Protein AF-A0A7S1A8L3-F1 (afdb_monomer_lite)

Organism: Noctiluca scintillans (NCBI:txid2966)

Sequence (246 aa):
VSKLWDPQMVELLRFFSPDSLEALCTYSTVFSSFFRHVSIWVEMHMAVSFVLQCFRQAPIRKLQWALRLIWAPGLMLTLLSALKYPWSYDPVEGMCMPATWSNSADPLVLGDLALCLCVCVGSYVTILCRSWGQHSPGTVQRRASLRAGTYMVNAVLTYGPACACYVSRELFQIAGFLTFATTFEMLGGCFNSVTYATQSRYARVLSGESSIIRGNSGSTVVRPSFNVGFCPVAEMFEIDQPPDSS

Secondary structure (DSSP, 8-state):
-TTSS-HHHHHHHHTS-HHHHHHHHHHHHHHHHHHHHHHHHHHHHHHHHHHHHHTT---HHHHHHHHHHTHHHHHHHHHHHHHHS-EEEETTTTEEEES--SSSS-HHHHHHHHHHHHHHHHHHHHHHHHHHHS---HHHHHHHHHHHHHHHHHHHHHHHHHHHHHH-HHHHH-HHHHHHHHHHHHHHHHHHHHHHHHHSHHHHHHTT---GGGS-SSS-------------S-------PPP---

Structure (mmCIF, N/CA/C/O backbone):
data_AF-A0A7S1A8L3-F1
#
_entry.id   AF-A0A7S1A8L3-F1
#
loop_
_atom_site.group_PDB
_atom_site.id
_atom_site.type_symbol
_atom_site.label_atom_id
_atom_site.label_alt_id
_atom_site.label_comp_id
_atom_site.label_asym_id
_atom_site.label_entity_id
_atom_site.label_seq_id
_atom_site.pdbx_PDB_ins_code
_atom_site.Cartn_x
_atom_site.Cartn_y
_atom_site.Cartn_z
_atom_site.occupancy
_atom_site.B_iso_or_equiv
_atom_site.auth_seq_id
_atom_site.auth_comp_id
_atom_site.auth_asym_id
_atom_site.auth_atom_id
_atom_site.pdbx_PDB_model_num
ATOM 1 N N . VAL A 1 1 ? -1.866 9.639 -25.163 1.00 50.91 1 VAL A N 1
ATOM 2 C CA . VAL A 1 1 ? -1.056 10.020 -23.977 1.00 50.91 1 VAL A CA 1
ATOM 3 C C . VAL A 1 1 ? 0.076 10.998 -24.321 1.00 50.91 1 VAL A C 1
ATOM 5 O O . VAL A 1 1 ? 0.372 11.855 -23.502 1.00 50.91 1 VAL A O 1
ATOM 8 N N . SER A 1 2 ? 0.615 11.002 -25.549 1.00 49.88 2 SER A N 1
ATOM 9 C CA . SER A 1 2 ? 1.661 11.948 -26.002 1.00 49.88 2 SER A CA 1
ATOM 10 C C . SER A 1 2 ? 1.322 13.449 -25.936 1.00 49.88 2 SER A C 1
ATOM 12 O O . SER A 1 2 ? 2.225 14.267 -26.033 1.00 49.88 2 SER A O 1
ATOM 14 N N . LYS A 1 3 ? 0.049 13.834 -25.758 1.00 58.91 3 LYS A N 1
ATOM 15 C CA . LYS A 1 3 ? -0.369 15.243 -25.622 1.00 58.91 3 LYS A CA 1
ATOM 16 C C . LYS A 1 3 ? -0.376 15.777 -24.183 1.00 58.91 3 LYS A C 1
ATOM 18 O O . LYS A 1 3 ? -0.607 16.967 -24.013 1.00 58.91 3 LYS A O 1
ATOM 23 N N . LEU A 1 4 ? -0.204 14.924 -23.166 1.00 61.88 4 LEU A N 1
ATOM 24 C CA . LEU A 1 4 ? -0.331 15.342 -21.760 1.00 61.88 4 LEU A CA 1
ATOM 25 C C . LEU A 1 4 ? 1.006 15.705 -21.103 1.00 61.88 4 LEU A C 1
ATOM 27 O O . LEU A 1 4 ? 1.014 16.336 -20.052 1.00 61.88 4 LEU A O 1
ATOM 31 N N . TRP A 1 5 ? 2.122 15.297 -21.703 1.00 70.25 5 TRP A N 1
ATOM 32 C CA . TRP A 1 5 ? 3.446 15.623 -21.194 1.00 70.25 5 TRP A CA 1
ATOM 33 C C . TRP A 1 5 ? 3.905 16.942 -21.793 1.00 70.25 5 TRP A C 1
ATOM 35 O O . TRP A 1 5 ? 3.831 17.136 -23.008 1.00 70.25 5 TRP A O 1
ATOM 45 N N . ASP A 1 6 ? 4.367 17.839 -20.925 1.00 78.44 6 ASP A N 1
ATOM 46 C CA . ASP A 1 6 ? 5.032 19.066 -21.339 1.00 78.44 6 ASP A CA 1
ATOM 47 C C . ASP A 1 6 ? 6.193 18.690 -22.284 1.00 78.44 6 ASP A C 1
ATOM 49 O O . ASP A 1 6 ? 7.014 17.839 -21.911 1.00 78.44 6 ASP A O 1
ATOM 53 N N . PRO A 1 7 ? 6.271 19.253 -23.505 1.00 80.44 7 PRO A N 1
ATOM 54 C CA . PRO A 1 7 ? 7.349 18.960 -24.449 1.00 80.44 7 PRO A CA 1
ATOM 55 C C . PRO A 1 7 ? 8.750 19.109 -23.834 1.00 80.44 7 PRO A C 1
ATOM 57 O O . PRO A 1 7 ? 9.658 18.378 -24.230 1.00 80.44 7 PRO A O 1
ATOM 60 N N . GLN A 1 8 ? 8.921 19.961 -22.817 1.00 83.38 8 GLN A N 1
ATOM 61 C CA . GLN A 1 8 ? 10.192 20.094 -22.095 1.00 83.38 8 GLN A CA 1
ATOM 62 C C . GLN A 1 8 ? 10.614 18.816 -21.359 1.00 83.38 8 GLN A C 1
ATOM 64 O O . GLN A 1 8 ? 11.800 18.491 -21.298 1.00 83.38 8 GLN A O 1
ATOM 69 N N . MET A 1 9 ? 9.662 18.054 -20.814 1.00 79.44 9 MET A N 1
ATOM 70 C CA . MET A 1 9 ? 9.989 16.823 -20.094 1.00 79.44 9 MET A CA 1
ATOM 71 C C . MET A 1 9 ? 10.427 15.711 -21.056 1.00 79.44 9 MET A C 1
ATOM 73 O O . MET A 1 9 ? 11.306 14.914 -20.732 1.00 79.44 9 MET A O 1
ATOM 77 N N . VAL A 1 10 ? 9.869 15.700 -22.271 1.00 79.19 10 VAL A N 1
ATOM 78 C CA . VAL A 1 10 ? 10.285 14.779 -23.337 1.00 79.19 10 VAL A CA 1
ATOM 79 C C . VAL A 1 10 ? 11.714 15.082 -23.794 1.00 79.19 10 VAL A C 1
ATOM 81 O O . VAL A 1 10 ? 12.482 14.153 -24.034 1.00 79.19 10 VAL A O 1
ATOM 84 N N . GLU A 1 11 ? 12.104 16.357 -23.880 1.00 84.44 11 GLU A N 1
ATOM 85 C CA . GLU A 1 11 ? 13.493 16.722 -24.183 1.00 84.44 11 GLU A CA 1
ATOM 86 C C . GLU A 1 11 ? 14.458 16.319 -23.068 1.00 84.44 11 GLU A C 1
ATOM 88 O O . GLU A 1 11 ? 15.509 15.755 -23.363 1.00 84.44 11 GLU A O 1
ATOM 93 N N . LEU A 1 12 ? 14.085 16.513 -21.799 1.00 83.75 12 LEU A N 1
ATOM 94 C CA . LEU A 1 12 ? 14.881 16.052 -20.656 1.00 83.75 12 LEU A CA 1
ATOM 95 C C . LEU A 1 12 ? 15.133 14.541 -20.692 1.00 83.75 12 LEU A C 1
ATOM 97 O O . LEU A 1 12 ? 16.251 14.103 -20.434 1.00 83.75 12 LEU A O 1
ATOM 101 N N . LEU A 1 13 ? 14.130 13.741 -21.061 1.00 80.44 13 LEU A N 1
ATOM 102 C CA . LEU A 1 13 ? 14.289 12.289 -21.179 1.00 80.44 13 LEU A CA 1
ATOM 103 C C . LEU A 1 13 ? 15.255 11.884 -22.300 1.00 80.44 13 LEU A C 1
ATOM 105 O O . LEU A 1 13 ? 15.957 10.887 -22.154 1.00 80.44 13 LEU A O 1
ATOM 109 N N . ARG A 1 14 ? 15.363 12.671 -23.381 1.00 83.12 14 ARG A N 1
ATOM 110 C CA . ARG A 1 14 ? 16.329 12.414 -24.468 1.00 83.12 14 ARG A CA 1
ATOM 111 C C . ARG A 1 14 ? 17.785 12.638 -24.062 1.00 83.12 14 ARG A C 1
ATOM 113 O O . ARG A 1 14 ? 18.670 12.141 -24.752 1.00 83.12 14 ARG A O 1
ATOM 120 N N . PHE A 1 15 ? 18.047 13.370 -22.978 1.00 91.25 15 PHE A N 1
ATOM 121 C CA . PHE A 1 15 ? 19.410 13.554 -22.471 1.00 91.25 15 PHE A CA 1
ATOM 122 C C . PHE A 1 15 ? 19.965 12.311 -21.771 1.00 91.25 15 PHE A C 1
ATOM 124 O O . PHE A 1 15 ? 21.182 12.184 -21.642 1.00 91.25 15 PHE A O 1
ATOM 131 N N . PHE A 1 16 ? 19.108 11.394 -21.321 1.00 91.81 16 PHE A N 1
ATOM 132 C CA . PHE A 1 16 ? 19.552 10.175 -20.657 1.00 91.81 16 PHE A CA 1
ATOM 133 C C . PHE A 1 16 ? 19.875 9.087 -21.680 1.00 91.81 16 PHE A C 1
ATOM 135 O O . PHE A 1 16 ? 19.109 8.843 -22.612 1.00 91.81 16 PHE A O 1
ATOM 142 N N . SER A 1 17 ? 21.010 8.404 -21.497 1.00 94.62 17 SER A N 1
ATOM 143 C CA . SER A 1 17 ? 21.302 7.207 -22.286 1.00 94.62 17 SER A CA 1
ATOM 144 C C . SER A 1 17 ? 20.282 6.103 -21.963 1.00 94.62 17 SER A C 1
ATOM 146 O O . SER A 1 17 ? 19.814 6.036 -20.821 1.00 94.62 17 SER A O 1
ATOM 148 N N . PRO A 1 18 ? 19.954 5.214 -22.919 1.00 93.31 18 PRO A N 1
ATOM 149 C CA . PRO A 1 18 ? 19.064 4.077 -22.672 1.00 93.31 18 PRO A CA 1
ATOM 150 C C . PRO A 1 18 ? 19.477 3.255 -21.441 1.00 93.31 18 PRO A C 1
ATOM 152 O O . PRO A 1 18 ? 18.642 2.977 -20.585 1.00 93.31 18 PRO A O 1
ATOM 155 N N . ASP A 1 19 ? 20.780 3.000 -21.286 1.00 96.06 19 ASP A N 1
ATOM 156 C CA . ASP A 1 19 ? 21.348 2.285 -20.135 1.00 96.06 19 ASP A CA 1
ATOM 157 C C . ASP A 1 19 ? 21.070 3.003 -18.801 1.00 96.06 19 ASP A C 1
ATOM 159 O O . ASP A 1 19 ? 20.825 2.371 -17.772 1.00 96.06 19 ASP A O 1
ATOM 163 N N . SER A 1 20 ? 21.074 4.342 -18.804 1.00 95.88 20 SER A N 1
ATOM 164 C CA . SER A 1 20 ? 20.770 5.138 -17.608 1.00 95.88 20 SER A CA 1
ATOM 165 C C . SER A 1 20 ? 19.293 5.046 -17.234 1.00 95.88 20 SER A C 1
ATOM 167 O O . SER A 1 20 ? 18.971 4.967 -16.049 1.00 95.88 20 SER A O 1
ATOM 169 N N . LEU A 1 21 ? 18.394 5.048 -18.225 1.00 95.25 21 LEU A N 1
ATOM 170 C CA . LEU A 1 21 ? 16.954 4.896 -18.001 1.00 95.25 21 LEU A CA 1
ATOM 171 C C . LEU A 1 21 ? 16.619 3.497 -17.478 1.00 95.25 21 LEU A C 1
ATOM 173 O O . LEU A 1 21 ? 15.820 3.370 -16.552 1.00 95.25 21 LEU A O 1
ATOM 177 N N . GLU A 1 22 ? 17.267 2.460 -18.007 1.00 96.25 22 GLU A N 1
ATOM 178 C CA . GLU A 1 22 ? 17.113 1.085 -17.530 1.00 96.25 22 GLU A CA 1
ATOM 179 C C . GLU A 1 22 ? 17.600 0.923 -16.083 1.00 96.25 22 GLU A C 1
ATOM 181 O O . GLU A 1 22 ? 16.881 0.375 -15.238 1.00 96.25 22 GLU A O 1
ATOM 186 N N . ALA A 1 23 ? 18.775 1.471 -15.757 1.00 97.00 23 ALA A N 1
ATOM 187 C CA . ALA A 1 23 ? 19.292 1.470 -14.392 1.00 97.00 23 ALA A CA 1
ATOM 188 C C . ALA A 1 23 ? 18.363 2.238 -13.438 1.00 97.00 23 ALA A C 1
ATOM 190 O O . ALA A 1 23 ? 18.001 1.727 -12.374 1.00 97.00 23 ALA A O 1
ATOM 191 N N . LEU A 1 24 ? 17.925 3.442 -13.825 1.00 96.75 24 LEU A N 1
ATOM 192 C CA . LEU A 1 24 ? 16.997 4.250 -13.035 1.00 96.75 24 LEU A CA 1
ATOM 193 C C . LEU A 1 24 ? 15.689 3.494 -12.788 1.00 96.75 24 LEU A C 1
ATOM 195 O O . LEU A 1 24 ? 15.212 3.452 -11.655 1.00 96.75 24 LEU A O 1
ATOM 199 N N . CYS A 1 25 ? 15.138 2.864 -13.823 1.00 97.00 25 CYS A N 1
ATOM 200 C CA . CYS A 1 25 ? 13.925 2.064 -13.746 1.00 97.00 25 CYS A CA 1
ATOM 201 C C . CYS A 1 25 ? 14.070 0.901 -12.758 1.00 97.00 25 CYS A C 1
ATOM 203 O O . CYS A 1 25 ? 13.245 0.732 -11.857 1.00 97.00 25 CYS A O 1
ATOM 205 N N . THR A 1 26 ? 15.165 0.152 -12.874 1.00 96.62 26 THR A N 1
ATOM 206 C CA . THR A 1 26 ? 15.458 -1.003 -12.024 1.00 96.62 26 THR A CA 1
ATOM 207 C C . THR A 1 26 ? 15.593 -0.585 -10.560 1.00 96.62 26 THR A C 1
ATOM 209 O O . THR A 1 26 ? 14.871 -1.083 -9.694 1.00 96.62 26 THR A O 1
ATOM 212 N N . TYR A 1 27 ? 16.474 0.373 -10.258 1.00 97.50 27 TYR A N 1
ATOM 213 C CA . TYR A 1 27 ? 16.751 0.762 -8.874 1.00 97.50 27 TYR A CA 1
ATOM 214 C C . TYR A 1 27 ? 15.585 1.498 -8.215 1.00 97.50 27 TYR A C 1
ATOM 216 O O . TYR A 1 27 ? 15.290 1.238 -7.046 1.00 97.50 27 TYR A O 1
ATOM 224 N N . SER A 1 28 ? 14.897 2.383 -8.946 1.00 96.62 28 SER A N 1
ATOM 225 C CA . SER A 1 28 ? 13.717 3.073 -8.412 1.00 96.62 28 SER A CA 1
ATOM 226 C C . SER A 1 28 ? 12.592 2.089 -8.105 1.00 96.62 28 SER A C 1
ATOM 228 O O . SER A 1 28 ? 12.003 2.168 -7.030 1.00 96.62 28 SER A O 1
ATOM 230 N N . THR A 1 29 ? 12.355 1.099 -8.971 1.00 96.31 29 THR A N 1
ATOM 231 C CA . THR A 1 29 ? 11.314 0.091 -8.743 1.00 96.31 29 THR A CA 1
ATOM 232 C C . THR A 1 29 ? 11.630 -0.798 -7.544 1.00 96.31 29 THR A C 1
ATOM 234 O O . THR A 1 29 ? 10.741 -1.065 -6.734 1.00 96.31 29 THR A O 1
ATOM 237 N N . VAL A 1 30 ? 12.889 -1.215 -7.372 1.00 97.50 30 VAL A N 1
ATOM 238 C CA . VAL A 1 30 ? 13.326 -1.983 -6.192 1.00 97.50 30 VAL A CA 1
ATOM 239 C C . VAL A 1 30 ? 13.143 -1.165 -4.914 1.00 97.50 30 VAL A C 1
ATOM 241 O O . VAL A 1 30 ? 12.569 -1.653 -3.940 1.00 97.50 30 VAL A O 1
ATOM 244 N N . PHE A 1 31 ? 13.574 0.098 -4.923 1.00 97.69 31 PHE A N 1
ATOM 245 C CA . PHE A 1 31 ? 13.415 1.002 -3.787 1.00 97.69 31 PHE A CA 1
ATOM 246 C C . PHE A 1 31 ? 11.936 1.208 -3.437 1.00 97.69 31 PHE A C 1
ATOM 248 O O . PHE A 1 31 ? 11.535 0.994 -2.294 1.00 97.69 31 PHE A O 1
ATOM 255 N N . SER A 1 32 ? 11.097 1.551 -4.417 1.00 95.94 32 SER A N 1
ATOM 256 C CA . SER A 1 32 ? 9.656 1.720 -4.218 1.00 95.94 32 SER A CA 1
ATOM 257 C C . SER A 1 32 ? 8.982 0.438 -3.729 1.00 95.94 32 SER A C 1
ATOM 259 O O . SER A 1 32 ? 8.136 0.506 -2.839 1.00 95.94 32 SER A O 1
ATOM 261 N N . SER A 1 33 ? 9.381 -0.729 -4.241 1.00 96.62 33 SER A N 1
ATOM 262 C CA . SER A 1 33 ? 8.841 -2.025 -3.808 1.00 96.62 33 SER A CA 1
ATOM 263 C C . SER A 1 33 ? 9.180 -2.330 -2.349 1.00 96.62 33 SER A C 1
ATOM 265 O O . SER A 1 33 ? 8.321 -2.813 -1.613 1.00 96.62 33 SER A O 1
ATOM 267 N N . PHE A 1 34 ? 10.374 -1.957 -1.882 1.00 98.00 34 PHE A N 1
ATOM 268 C CA . PHE A 1 34 ? 10.733 -2.072 -0.469 1.00 98.00 34 PHE A CA 1
ATOM 269 C C . PHE A 1 34 ? 9.819 -1.259 0.441 1.00 98.00 34 PHE A C 1
ATOM 271 O O . PHE A 1 34 ? 9.248 -1.805 1.387 1.00 98.00 34 PHE A O 1
ATOM 278 N N . PHE A 1 35 ? 9.629 0.029 0.148 1.00 96.44 35 PHE A N 1
ATOM 279 C CA . PHE A 1 35 ? 8.740 0.868 0.955 1.00 96.44 35 PHE A CA 1
ATOM 280 C C . PHE A 1 35 ? 7.281 0.431 0.858 1.00 96.44 35 PHE A C 1
ATOM 282 O O . PHE A 1 35 ? 6.576 0.484 1.865 1.00 96.44 35 PHE A O 1
ATOM 289 N N . ARG A 1 36 ? 6.844 -0.060 -0.307 1.00 96.19 36 ARG A N 1
ATOM 290 C CA . ARG A 1 36 ? 5.521 -0.665 -0.495 1.00 96.19 36 ARG A CA 1
ATOM 291 C C . ARG A 1 36 ? 5.319 -1.845 0.449 1.00 96.19 36 ARG A C 1
ATOM 293 O O . ARG A 1 36 ? 4.382 -1.814 1.242 1.00 96.19 36 ARG A O 1
ATOM 300 N N . HIS A 1 37 ? 6.213 -2.836 0.422 1.00 97.44 37 HIS A N 1
ATOM 301 C CA . HIS A 1 37 ? 6.136 -3.985 1.323 1.00 97.44 37 HIS A CA 1
ATOM 302 C C . HIS A 1 37 ? 6.157 -3.537 2.787 1.00 97.44 37 HIS A C 1
ATOM 304 O O . HIS A 1 37 ? 5.273 -3.893 3.558 1.00 97.44 37 HIS A O 1
ATOM 310 N N . VAL A 1 38 ? 7.096 -2.677 3.189 1.00 96.88 38 VAL A N 1
ATOM 311 C CA . VAL A 1 38 ? 7.138 -2.182 4.576 1.00 96.88 38 VAL A CA 1
ATOM 312 C C . VAL A 1 38 ? 5.823 -1.495 4.969 1.00 96.88 38 VAL A C 1
ATOM 314 O O . VAL A 1 38 ? 5.299 -1.773 6.046 1.00 96.88 38 VAL A O 1
ATOM 317 N N . SER A 1 39 ? 5.250 -0.655 4.101 1.00 95.50 39 SER A N 1
ATOM 318 C CA . SER A 1 39 ? 3.962 0.008 4.343 1.00 95.50 39 SER A CA 1
ATOM 319 C C . SER A 1 39 ? 2.823 -0.997 4.529 1.00 95.50 39 SER A C 1
ATOM 321 O O . SER A 1 39 ? 2.066 -0.888 5.493 1.00 95.50 39 SER A O 1
ATOM 323 N N . ILE A 1 40 ? 2.736 -2.002 3.654 1.00 95.88 40 ILE A N 1
ATOM 324 C CA . ILE A 1 40 ? 1.737 -3.076 3.724 1.00 95.88 40 ILE A CA 1
ATOM 325 C C . ILE A 1 40 ? 1.837 -3.825 5.063 1.00 95.88 40 ILE A C 1
ATOM 327 O O . ILE A 1 40 ? 0.841 -4.031 5.762 1.00 95.88 40 ILE A O 1
ATOM 331 N N . TRP A 1 41 ? 3.053 -4.179 5.479 1.00 96.88 41 TRP A N 1
ATOM 332 C CA . TRP A 1 41 ? 3.298 -4.870 6.745 1.00 96.88 41 TRP A CA 1
ATOM 333 C C . TRP A 1 41 ? 2.973 -4.010 7.971 1.00 96.88 41 TRP A C 1
ATOM 335 O O . TRP A 1 41 ? 2.460 -4.529 8.968 1.00 96.88 41 TRP A O 1
ATOM 345 N N . VAL A 1 42 ? 3.217 -2.698 7.908 1.00 94.69 42 VAL A N 1
ATOM 346 C CA . VAL A 1 42 ? 2.772 -1.750 8.940 1.00 94.69 42 VAL A CA 1
ATOM 347 C C . VAL A 1 42 ? 1.244 -1.723 9.021 1.00 94.69 42 VAL A C 1
ATOM 349 O O . VAL A 1 42 ? 0.697 -1.741 10.123 1.00 94.69 42 VAL A O 1
ATOM 352 N N . GLU A 1 43 ? 0.537 -1.742 7.892 1.00 93.94 43 GLU A N 1
ATOM 353 C CA . GLU A 1 43 ? -0.930 -1.745 7.860 1.00 93.94 43 GLU A CA 1
ATOM 354 C C . GLU A 1 43 ? -1.540 -3.027 8.433 1.00 93.94 43 GLU A C 1
ATOM 356 O O . GLU A 1 43 ? -2.422 -2.964 9.297 1.00 93.94 43 GLU A O 1
ATOM 361 N N . MET A 1 44 ? -0.988 -4.187 8.073 1.00 95.00 44 MET A N 1
ATOM 362 C CA . MET A 1 44 ? -1.348 -5.463 8.696 1.00 95.00 44 MET A CA 1
ATOM 363 C C . MET A 1 44 ? -1.096 -5.457 10.208 1.00 95.00 44 MET A C 1
ATOM 365 O O . MET A 1 44 ? -1.953 -5.879 10.990 1.00 95.00 44 MET A O 1
ATOM 369 N N . HIS A 1 45 ? 0.065 -4.953 10.643 1.00 94.75 45 HIS A N 1
ATOM 370 C CA . HIS A 1 45 ? 0.405 -4.842 12.062 1.00 94.75 45 HIS A CA 1
ATOM 371 C C . HIS A 1 45 ? -0.593 -3.957 12.811 1.00 94.75 45 HIS A C 1
ATOM 373 O O . HIS A 1 45 ? -1.069 -4.346 13.883 1.00 94.75 45 HIS A O 1
ATOM 379 N N . MET A 1 46 ? -0.978 -2.813 12.238 1.00 91.62 46 MET A N 1
ATOM 380 C CA . MET A 1 46 ? -2.012 -1.945 12.799 1.00 91.62 46 MET A CA 1
ATOM 381 C C . MET A 1 46 ? -3.342 -2.689 12.937 1.00 91.62 46 MET A C 1
ATOM 383 O O . MET A 1 46 ? -3.898 -2.721 14.035 1.00 91.62 46 MET A O 1
ATOM 387 N N . ALA A 1 47 ? -3.825 -3.344 11.877 1.00 93.06 47 ALA A N 1
ATOM 388 C CA . ALA A 1 47 ? -5.085 -4.088 11.897 1.00 93.06 47 ALA A CA 1
ATOM 389 C C . ALA A 1 47 ? -5.107 -5.162 13.003 1.00 93.06 47 ALA A C 1
ATOM 391 O O . ALA A 1 47 ? -6.017 -5.183 13.837 1.00 93.06 47 ALA A O 1
ATOM 392 N N . VAL A 1 48 ? -4.051 -5.978 13.096 1.00 93.12 48 VAL A N 1
ATOM 393 C CA . VAL A 1 48 ? -3.900 -7.001 14.146 1.00 93.12 48 VAL A CA 1
ATOM 394 C C . VAL A 1 48 ? -3.842 -6.369 15.539 1.00 93.12 48 VAL A C 1
ATOM 396 O O . VAL A 1 48 ? -4.460 -6.873 16.479 1.00 93.12 48 VAL A O 1
ATOM 399 N N . SER A 1 49 ? -3.155 -5.234 15.688 1.00 91.94 49 SER A N 1
ATOM 400 C CA . SER A 1 49 ? -3.100 -4.490 16.951 1.00 91.94 49 SER A CA 1
ATOM 401 C C . SER A 1 49 ? -4.490 -4.099 17.442 1.00 91.94 49 SER A C 1
ATOM 403 O O . SER A 1 49 ? -4.779 -4.240 18.633 1.00 91.94 49 SER A O 1
ATOM 405 N N . PHE A 1 50 ? -5.365 -3.634 16.545 1.00 89.31 50 PHE A N 1
ATOM 406 C CA . PHE A 1 50 ? -6.743 -3.288 16.895 1.00 89.31 50 PHE A CA 1
ATOM 407 C C . PHE A 1 50 ? -7.543 -4.501 17.342 1.00 89.31 50 PHE A C 1
ATOM 409 O O . PHE A 1 50 ? -8.237 -4.427 18.357 1.00 89.31 50 PHE A O 1
ATOM 416 N N . VAL A 1 51 ? -7.403 -5.629 16.645 1.00 92.00 51 VAL A N 1
ATOM 417 C CA . VAL A 1 51 ? -8.055 -6.882 17.040 1.00 92.00 51 VAL A CA 1
ATOM 418 C C . VAL A 1 51 ? -7.616 -7.289 18.448 1.00 92.00 51 VAL A C 1
ATOM 420 O O . VAL A 1 51 ? -8.462 -7.502 19.317 1.00 92.00 51 VAL A O 1
ATOM 423 N N . LEU A 1 52 ? -6.308 -7.312 18.724 1.00 92.44 52 LEU A N 1
ATOM 424 C CA . LEU A 1 52 ? -5.774 -7.661 20.047 1.00 92.44 52 LEU A CA 1
ATOM 425 C C . LEU A 1 52 ? -6.284 -6.722 21.152 1.00 92.44 52 LEU A C 1
ATOM 427 O O . LEU A 1 52 ? -6.672 -7.184 22.231 1.00 92.44 52 LEU A O 1
ATOM 431 N N . GLN A 1 53 ? -6.355 -5.416 20.873 1.00 89.88 53 GLN A N 1
ATOM 432 C CA . GLN A 1 53 ? -6.933 -4.435 21.795 1.00 89.88 53 GLN A CA 1
ATOM 433 C C . GLN A 1 53 ? -8.419 -4.708 22.069 1.00 89.88 53 GLN A C 1
ATOM 435 O O . GLN A 1 53 ? -8.856 -4.607 23.218 1.00 89.88 53 GLN A O 1
ATOM 440 N N . CYS A 1 54 ? -9.198 -5.111 21.060 1.00 88.81 54 CYS A N 1
ATOM 441 C CA . CYS A 1 54 ? -10.600 -5.495 21.241 1.00 88.81 54 CYS A CA 1
ATOM 442 C C . CYS A 1 54 ? -10.757 -6.698 22.186 1.00 88.81 54 CYS A C 1
ATOM 444 O O . CYS A 1 54 ? -11.703 -6.731 22.981 1.00 88.81 54 CYS A O 1
ATOM 446 N N . PHE A 1 55 ? -9.811 -7.642 22.173 1.00 89.50 55 PHE A N 1
ATOM 447 C CA . PHE A 1 55 ? -9.768 -8.781 23.097 1.00 89.50 55 PHE A CA 1
ATOM 448 C C . PHE A 1 55 ? -9.195 -8.453 24.483 1.00 89.50 55 PHE A C 1
ATOM 450 O O . PHE A 1 55 ? -9.099 -9.348 25.319 1.00 89.50 55 PHE A O 1
ATOM 457 N N . ARG A 1 56 ? -8.857 -7.184 24.763 1.00 87.94 56 ARG A N 1
ATOM 458 C CA . ARG A 1 56 ? -8.210 -6.741 26.014 1.00 87.94 56 ARG A CA 1
ATOM 459 C C . ARG A 1 56 ? -6.900 -7.475 26.311 1.00 87.94 56 ARG A C 1
ATOM 461 O O . ARG A 1 56 ? -6.457 -7.517 27.456 1.00 87.94 56 ARG A O 1
ATOM 468 N N . GLN A 1 57 ? -6.261 -8.036 25.290 1.00 85.25 57 GLN A N 1
ATOM 469 C CA . GLN A 1 57 ? -4.928 -8.585 25.447 1.00 85.25 57 GLN A CA 1
ATOM 470 C C . GLN A 1 57 ? -3.954 -7.409 25.421 1.00 85.25 57 GLN A C 1
ATOM 472 O O . GLN A 1 57 ? -3.952 -6.615 24.482 1.00 85.25 57 GLN A O 1
ATOM 477 N N . ALA A 1 58 ? -3.131 -7.278 26.463 1.00 66.88 58 ALA A N 1
ATOM 478 C CA . ALA A 1 58 ? -2.197 -6.166 26.623 1.00 66.88 58 ALA A CA 1
ATOM 479 C C . ALA A 1 58 ? -0.726 -6.523 26.305 1.00 66.88 58 ALA A C 1
ATOM 481 O O . ALA A 1 58 ? 0.156 -6.184 27.096 1.00 66.88 58 ALA A O 1
ATOM 482 N N . PRO A 1 59 ? -0.369 -7.170 25.174 1.00 71.31 59 PRO A N 1
ATOM 483 C CA . PRO A 1 59 ? 1.028 -7.442 24.872 1.00 71.31 59 PRO A CA 1
ATOM 484 C C . PRO A 1 59 ? 1.698 -6.230 24.197 1.00 71.31 59 PRO A C 1
ATOM 486 O O . PRO A 1 59 ? 2.356 -6.386 23.170 1.00 71.31 59 PRO A O 1
ATOM 489 N N . ILE A 1 60 ? 1.567 -5.024 24.771 1.00 81.38 60 ILE A N 1
ATOM 490 C CA . ILE A 1 60 ? 2.126 -3.771 24.215 1.00 81.38 60 ILE A CA 1
ATOM 491 C C . ILE A 1 60 ? 3.620 -3.940 23.889 1.00 81.38 60 ILE A C 1
ATOM 493 O O . ILE A 1 60 ? 4.082 -3.526 22.828 1.00 81.38 60 ILE A O 1
ATOM 497 N N . ARG A 1 61 ? 4.366 -4.640 24.756 1.00 88.75 61 ARG A N 1
ATOM 498 C CA . ARG A 1 61 ? 5.801 -4.897 24.565 1.00 88.75 61 ARG A CA 1
ATOM 499 C C . ARG A 1 61 ? 6.102 -5.809 23.371 1.00 88.75 61 ARG A C 1
ATOM 501 O O . ARG A 1 61 ? 7.029 -5.528 22.618 1.00 88.75 61 ARG A O 1
ATOM 508 N N . LYS A 1 62 ? 5.330 -6.887 23.176 1.00 91.44 62 LYS A N 1
ATOM 509 C CA . LYS A 1 62 ? 5.528 -7.796 22.028 1.00 91.44 62 LYS A CA 1
ATOM 510 C C . LYS A 1 62 ? 5.188 -7.089 20.720 1.00 91.44 62 LYS A C 1
ATOM 512 O O . LYS A 1 62 ? 5.886 -7.257 19.726 1.00 91.44 62 LYS A O 1
ATOM 517 N N . LEU A 1 63 ? 4.156 -6.250 20.749 1.00 90.25 63 LEU A N 1
ATOM 518 C CA . LEU A 1 63 ? 3.698 -5.514 19.583 1.00 90.25 63 LEU A CA 1
ATOM 519 C C . LEU A 1 63 ? 4.723 -4.476 19.101 1.00 90.25 63 LEU A C 1
ATOM 521 O O . LEU A 1 63 ? 4.963 -4.360 17.902 1.00 90.25 63 LEU A O 1
ATOM 525 N N . GLN A 1 64 ? 5.382 -3.778 20.030 1.00 92.81 64 GLN A N 1
ATOM 526 C CA . GLN A 1 64 ? 6.489 -2.870 19.708 1.00 92.81 64 GLN A CA 1
ATOM 527 C C . GLN A 1 64 ? 7.679 -3.601 19.080 1.00 92.81 64 GLN A C 1
ATOM 529 O O . GLN A 1 64 ? 8.331 -3.065 18.187 1.00 92.81 64 GLN A O 1
ATOM 534 N N . TRP A 1 65 ? 7.967 -4.821 19.537 1.00 95.88 65 TRP A N 1
ATOM 535 C CA . TRP A 1 65 ? 9.049 -5.618 18.969 1.00 95.88 65 TRP A CA 1
ATOM 536 C C . TRP A 1 65 ? 8.723 -6.095 17.548 1.00 95.88 65 TRP A C 1
ATOM 538 O O . TRP A 1 65 ? 9.573 -5.991 16.668 1.00 95.88 65 TRP A O 1
ATOM 548 N N . ALA A 1 66 ? 7.475 -6.498 17.288 1.00 95.00 66 ALA A N 1
ATOM 549 C CA . ALA A 1 66 ? 7.017 -6.864 15.946 1.00 95.00 66 ALA A CA 1
ATOM 550 C C . ALA A 1 66 ? 7.198 -5.723 14.923 1.00 95.00 66 ALA A C 1
ATOM 552 O O . ALA A 1 66 ? 7.592 -5.979 13.789 1.00 95.00 66 ALA A O 1
ATOM 553 N N . LEU A 1 67 ? 7.021 -4.461 15.336 1.00 94.25 67 LEU A N 1
ATOM 554 C CA . LEU A 1 67 ? 7.245 -3.294 14.470 1.00 94.25 67 LEU A CA 1
ATOM 555 C C . LEU A 1 67 ? 8.727 -3.092 14.088 1.00 94.25 67 LEU A C 1
ATOM 557 O O . LEU A 1 67 ? 9.041 -2.445 13.098 1.00 94.25 67 LEU A O 1
ATOM 561 N N . ARG A 1 68 ? 9.672 -3.643 14.853 1.00 96.19 68 ARG A N 1
ATOM 562 C CA . ARG A 1 68 ? 11.089 -3.647 14.451 1.00 96.19 68 ARG A CA 1
ATOM 563 C C . ARG A 1 68 ? 11.403 -4.789 13.495 1.00 96.19 68 ARG A C 1
ATOM 565 O O . ARG A 1 68 ? 12.341 -4.683 12.716 1.00 96.19 68 ARG A O 1
ATOM 572 N N . LEU A 1 69 ? 10.628 -5.869 13.551 1.00 96.94 69 LEU A N 1
ATOM 573 C CA . LEU A 1 69 ? 10.852 -7.035 12.710 1.00 96.94 69 LEU A CA 1
ATOM 574 C C . LEU A 1 69 ? 10.325 -6.884 11.287 1.00 96.94 69 LEU A C 1
ATOM 576 O O . LEU A 1 69 ? 10.884 -7.524 10.411 1.00 96.94 69 LEU A O 1
ATOM 580 N N . ILE A 1 70 ? 9.312 -6.048 11.041 1.00 97.25 70 ILE A N 1
ATOM 581 C CA . ILE A 1 70 ? 8.689 -5.851 9.711 1.00 97.25 70 ILE A CA 1
ATOM 582 C C . ILE A 1 70 ? 9.659 -5.420 8.599 1.00 97.25 70 ILE A C 1
ATOM 584 O O . ILE A 1 70 ? 9.392 -5.673 7.427 1.00 97.25 70 ILE A O 1
ATOM 588 N N . TRP A 1 71 ? 10.815 -4.851 8.941 1.00 97.38 71 TRP A N 1
ATOM 589 C CA . TRP A 1 71 ? 11.857 -4.518 7.967 1.00 97.38 71 TRP A CA 1
ATOM 590 C C . TRP A 1 71 ? 12.463 -5.757 7.294 1.00 97.38 71 TRP A C 1
ATOM 592 O O . TRP A 1 71 ? 12.761 -5.726 6.103 1.00 97.38 71 TRP A O 1
ATOM 602 N N . ALA A 1 72 ? 12.621 -6.857 8.038 1.00 97.56 72 ALA A N 1
ATOM 603 C CA . ALA A 1 72 ? 13.216 -8.089 7.529 1.00 97.56 72 ALA A CA 1
ATOM 604 C C . ALA A 1 72 ? 12.363 -8.781 6.443 1.00 97.56 72 ALA A C 1
ATOM 606 O O . ALA A 1 72 ? 12.906 -9.029 5.365 1.00 97.56 72 ALA A O 1
ATOM 607 N N . PRO A 1 73 ? 11.057 -9.070 6.645 1.00 97.38 73 PRO A N 1
ATOM 608 C CA . PRO A 1 73 ? 10.228 -9.639 5.590 1.00 97.38 73 PRO A CA 1
ATOM 609 C C . PRO A 1 73 ? 10.052 -8.666 4.420 1.00 97.38 73 PRO A C 1
ATOM 611 O O . PRO A 1 73 ? 10.082 -9.119 3.281 1.00 97.38 73 PRO A O 1
ATOM 614 N N . GLY A 1 74 ? 9.962 -7.351 4.663 1.00 97.62 74 GLY A N 1
ATOM 615 C CA . GLY A 1 74 ? 9.893 -6.358 3.586 1.00 97.62 74 GLY A CA 1
ATOM 616 C C . GLY A 1 74 ? 11.128 -6.381 2.679 1.00 97.62 74 GLY A C 1
ATOM 617 O O . GLY A 1 74 ? 11.003 -6.447 1.456 1.00 97.62 74 GLY A O 1
ATOM 618 N N . LEU A 1 75 ? 12.330 -6.418 3.267 1.00 98.19 75 LEU A N 1
ATOM 619 C CA . LEU A 1 75 ? 13.579 -6.552 2.512 1.00 98.19 75 LEU A CA 1
ATOM 620 C C . LEU A 1 75 ? 13.644 -7.890 1.767 1.00 98.19 75 LEU A C 1
ATOM 622 O O . LEU A 1 75 ? 13.988 -7.922 0.588 1.00 98.19 75 LEU A O 1
ATOM 626 N N . MET A 1 76 ? 13.289 -8.988 2.439 1.00 98.44 76 MET A N 1
ATOM 627 C CA . MET A 1 76 ? 13.312 -10.327 1.851 1.00 98.44 76 MET A CA 1
ATOM 628 C C . MET A 1 76 ? 12.379 -10.433 0.638 1.00 98.44 76 MET A C 1
ATOM 630 O O . MET A 1 76 ? 12.808 -10.907 -0.411 1.00 98.44 76 MET A O 1
ATOM 634 N N . LEU A 1 77 ? 11.132 -9.965 0.756 1.00 98.25 77 LEU A N 1
ATOM 635 C CA . LEU A 1 77 ? 10.163 -9.959 -0.345 1.00 98.25 77 LEU A CA 1
ATOM 636 C C . LEU A 1 77 ? 10.646 -9.100 -1.513 1.00 98.25 77 LEU A C 1
ATOM 638 O O . LEU A 1 77 ? 10.566 -9.544 -2.654 1.00 98.25 77 LEU A O 1
ATOM 642 N N . THR A 1 78 ? 11.232 -7.935 -1.229 1.00 98.31 78 THR A N 1
ATOM 643 C CA . THR A 1 78 ? 11.786 -7.050 -2.265 1.00 98.31 78 THR A CA 1
ATOM 644 C C . THR A 1 78 ? 12.918 -7.718 -3.034 1.00 98.31 78 THR A C 1
ATOM 646 O O . THR A 1 78 ? 12.937 -7.673 -4.258 1.00 98.31 78 THR A O 1
ATOM 649 N N . LEU A 1 79 ? 13.864 -8.355 -2.337 1.00 98.44 79 LEU A N 1
ATOM 650 C CA . LEU A 1 79 ? 14.981 -9.041 -2.988 1.00 98.44 79 LEU A CA 1
ATOM 651 C C . LEU A 1 79 ? 14.489 -10.229 -3.820 1.00 98.44 79 LEU A C 1
ATOM 653 O O . LEU A 1 79 ? 14.950 -10.426 -4.941 1.00 98.44 79 LEU A O 1
ATOM 657 N N . LEU A 1 80 ? 13.529 -11.000 -3.304 1.00 98.44 80 LEU A N 1
ATOM 658 C CA . LEU A 1 80 ? 12.920 -12.102 -4.050 1.00 98.44 80 LEU A CA 1
ATOM 659 C C . LEU A 1 80 ? 12.165 -11.608 -5.290 1.00 98.44 80 LEU A C 1
ATOM 661 O O . LEU A 1 80 ? 12.311 -12.210 -6.352 1.00 98.44 80 LEU A O 1
ATOM 665 N N . SER A 1 81 ? 11.410 -10.514 -5.169 1.00 97.75 81 SER A N 1
ATOM 666 C CA . SER A 1 81 ? 10.729 -9.846 -6.284 1.00 97.75 81 SER A CA 1
ATOM 667 C C . SER A 1 81 ? 11.739 -9.375 -7.332 1.00 97.75 81 S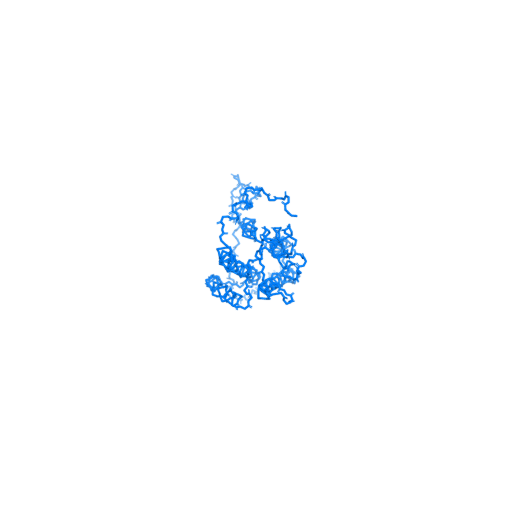ER A C 1
ATOM 669 O O . SER A 1 81 ? 11.659 -9.806 -8.478 1.00 97.75 81 SER A O 1
ATOM 671 N N . ALA A 1 82 ? 12.770 -8.627 -6.932 1.00 97.69 82 ALA A N 1
ATOM 672 C CA . ALA A 1 82 ? 13.792 -8.106 -7.839 1.00 97.69 82 ALA A CA 1
ATOM 673 C C . ALA A 1 82 ? 14.539 -9.209 -8.612 1.00 97.69 82 ALA A C 1
ATOM 675 O O . ALA A 1 82 ? 14.858 -9.037 -9.786 1.00 97.69 82 ALA A O 1
ATOM 676 N N . LEU A 1 83 ? 14.811 -10.349 -7.966 1.00 98.00 83 LEU A N 1
ATOM 677 C CA . LEU A 1 83 ? 15.519 -11.476 -8.581 1.00 98.00 83 LEU A CA 1
ATOM 678 C C . LEU A 1 83 ? 14.629 -12.339 -9.488 1.00 98.00 83 LEU A C 1
ATOM 680 O O . LEU A 1 83 ? 15.143 -12.979 -10.405 1.00 98.00 83 LEU A O 1
ATOM 684 N N . LYS A 1 84 ? 13.324 -12.437 -9.206 1.00 97.88 84 LYS A N 1
ATOM 685 C CA . LYS A 1 84 ? 12.398 -13.331 -9.930 1.00 97.88 84 LYS A CA 1
ATOM 686 C C . LYS A 1 84 ? 11.545 -12.621 -10.972 1.00 97.88 84 LYS A C 1
ATOM 688 O O . LYS A 1 84 ? 11.216 -13.237 -11.981 1.00 97.88 84 LYS A O 1
ATOM 693 N N . TYR A 1 85 ? 11.207 -11.362 -10.731 1.00 97.44 85 TYR A N 1
ATOM 694 C CA . TYR A 1 85 ? 10.321 -10.543 -11.552 1.00 97.44 85 TYR A CA 1
ATOM 695 C C . TYR A 1 85 ? 11.007 -9.204 -11.849 1.00 97.44 85 TYR A C 1
ATOM 697 O O . TYR A 1 85 ? 10.591 -8.164 -11.338 1.00 97.44 85 TYR A O 1
ATOM 705 N N . PRO A 1 86 ? 12.108 -9.216 -12.624 1.00 97.62 86 PRO A N 1
ATOM 706 C CA . PRO A 1 86 ? 12.844 -8.000 -12.924 1.00 97.62 86 PRO A CA 1
ATOM 707 C C . PRO A 1 86 ? 11.981 -7.028 -13.732 1.00 97.62 86 PRO A C 1
ATOM 709 O O . PRO A 1 86 ? 11.163 -7.422 -14.569 1.00 97.62 86 PRO A O 1
ATOM 712 N N . TRP A 1 87 ? 12.202 -5.744 -13.482 1.00 97.62 87 TRP A N 1
ATOM 713 C CA . TRP A 1 87 ? 11.574 -4.647 -14.203 1.00 97.62 87 TRP A CA 1
ATOM 714 C C . TRP A 1 87 ? 12.579 -4.040 -15.173 1.00 97.62 87 TRP A C 1
ATOM 716 O O . TRP A 1 87 ? 13.744 -3.873 -14.825 1.00 97.62 87 TRP A O 1
ATOM 726 N N . SER A 1 88 ? 12.119 -3.706 -16.373 1.00 97.44 88 SER A N 1
ATOM 727 C CA . SER A 1 88 ? 12.922 -3.104 -17.435 1.00 97.44 88 SER A CA 1
ATOM 728 C C . SER A 1 88 ? 12.219 -1.874 -17.996 1.00 97.44 88 SER 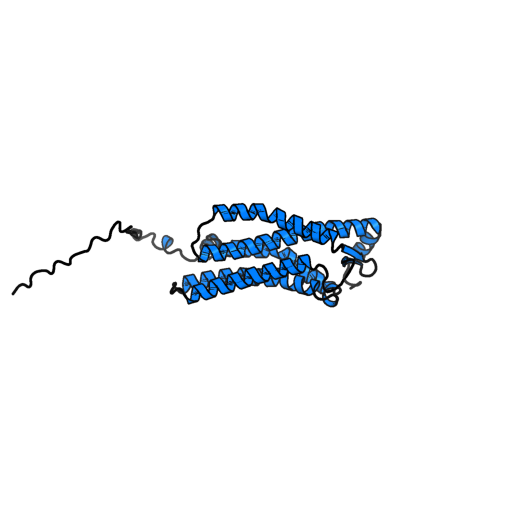A C 1
ATOM 730 O O . SER A 1 88 ? 10.988 -1.777 -17.986 1.00 97.44 88 SER A O 1
ATOM 732 N N . TYR A 1 89 ? 13.000 -0.922 -18.496 1.00 96.81 89 TYR A N 1
ATOM 733 C CA . TYR A 1 89 ? 12.450 0.238 -19.186 1.00 96.81 89 TYR A CA 1
ATOM 734 C C . TYR A 1 89 ? 12.005 -0.159 -20.598 1.00 96.81 89 TYR A C 1
ATOM 736 O O . TYR A 1 89 ? 12.812 -0.672 -21.371 1.00 96.81 89 TYR A O 1
ATOM 744 N N . ASP A 1 90 ? 10.735 0.073 -20.936 1.00 95.44 90 ASP A N 1
ATOM 745 C CA . ASP A 1 90 ? 10.228 -0.116 -22.296 1.00 95.44 90 ASP A CA 1
ATOM 746 C C . ASP A 1 90 ? 10.314 1.219 -23.063 1.00 95.44 90 ASP A C 1
ATOM 748 O O . ASP A 1 90 ? 9.575 2.155 -22.735 1.00 95.44 90 ASP A O 1
ATOM 752 N N . PRO A 1 91 ? 11.190 1.347 -24.080 1.00 92.94 91 PRO A N 1
ATOM 753 C CA . PRO A 1 91 ? 11.339 2.586 -24.840 1.00 92.94 91 PRO A CA 1
ATOM 754 C C . PRO A 1 91 ? 10.141 2.891 -25.750 1.00 92.94 91 PRO A C 1
ATOM 756 O O . PRO A 1 91 ? 10.000 4.032 -26.189 1.00 92.94 91 PRO A O 1
ATOM 759 N N . VAL A 1 92 ? 9.293 1.902 -26.058 1.00 92.44 92 VAL A N 1
ATOM 760 C CA . VAL A 1 92 ? 8.110 2.083 -26.912 1.00 92.44 92 VAL A CA 1
ATOM 761 C C . VAL A 1 92 ? 6.990 2.746 -26.120 1.00 92.44 92 VAL A C 1
ATOM 763 O O . VAL A 1 92 ? 6.415 3.737 -26.570 1.00 92.44 92 VAL A O 1
ATOM 766 N N . GLU A 1 93 ? 6.713 2.225 -24.926 1.00 90.69 93 GLU A N 1
ATOM 767 C CA . GLU A 1 93 ? 5.686 2.765 -24.027 1.00 90.69 93 GLU A CA 1
ATOM 768 C C . GLU A 1 93 ? 6.211 3.939 -23.180 1.00 90.69 93 GLU A C 1
ATOM 770 O O . GLU A 1 93 ? 5.436 4.726 -22.633 1.00 90.69 93 GLU A O 1
ATOM 775 N N . GLY A 1 94 ? 7.536 4.087 -23.078 1.00 91.19 94 GLY A N 1
ATOM 776 C CA . GLY A 1 94 ? 8.193 5.148 -22.319 1.00 91.19 94 GLY A CA 1
ATOM 777 C C . GLY A 1 94 ? 8.032 4.999 -20.805 1.00 91.19 94 GLY A C 1
ATOM 778 O O . GLY A 1 94 ? 8.028 5.999 -20.086 1.00 91.19 94 GLY A O 1
ATOM 779 N N . MET A 1 95 ? 7.872 3.771 -20.308 1.00 93.69 95 MET A N 1
ATOM 780 C CA . MET A 1 95 ? 7.589 3.481 -18.901 1.00 93.69 95 MET A CA 1
ATOM 781 C C . MET A 1 95 ? 8.294 2.214 -18.411 1.00 93.69 95 MET A C 1
ATOM 783 O O . MET A 1 95 ? 8.718 1.362 -19.188 1.00 93.69 95 MET A O 1
ATOM 787 N N . CYS A 1 96 ? 8.409 2.092 -17.090 1.00 96.38 96 CYS A N 1
ATOM 788 C CA . CYS A 1 96 ? 8.887 0.879 -16.440 1.00 96.38 96 CYS A CA 1
ATOM 789 C C . CYS A 1 96 ? 7.834 -0.222 -16.508 1.00 96.38 96 CYS A C 1
ATOM 791 O O . CYS A 1 96 ? 6.703 -0.032 -16.054 1.00 96.38 96 CYS A O 1
ATOM 793 N N . MET A 1 97 ? 8.222 -1.381 -17.031 1.00 96.56 97 MET A N 1
ATOM 794 C CA . MET A 1 97 ? 7.353 -2.543 -17.163 1.00 96.56 97 MET A CA 1
ATOM 795 C C . MET A 1 97 ? 8.038 -3.798 -16.613 1.00 96.56 97 MET A C 1
ATOM 797 O O . MET A 1 97 ? 9.267 -3.885 -16.620 1.00 96.56 97 MET A O 1
ATOM 801 N N . PRO A 1 98 ? 7.271 -4.793 -16.138 1.00 97.31 98 PRO A N 1
ATOM 802 C CA . PRO A 1 98 ? 7.841 -6.097 -15.823 1.00 97.31 98 PRO A CA 1
ATOM 803 C C . PRO A 1 98 ? 8.418 -6.721 -17.101 1.00 97.31 98 PRO A C 1
ATOM 805 O O . PRO A 1 98 ? 7.750 -6.743 -18.137 1.00 97.31 98 PRO A O 1
ATOM 808 N N . ALA A 1 99 ? 9.636 -7.262 -17.027 1.00 97.06 99 ALA A N 1
ATOM 809 C CA . ALA A 1 99 ? 10.311 -7.861 -18.183 1.00 97.06 99 ALA A CA 1
ATOM 810 C C . ALA A 1 99 ? 9.532 -9.059 -18.757 1.00 97.06 99 ALA A C 1
ATOM 812 O O . ALA A 1 99 ? 9.591 -9.355 -19.950 1.00 97.06 99 ALA A O 1
ATOM 813 N N . THR A 1 100 ? 8.771 -9.749 -17.905 1.00 95.88 100 THR A N 1
ATOM 814 C CA . THR A 1 100 ? 7.893 -10.853 -18.294 1.00 95.88 100 THR A CA 1
ATOM 815 C C . THR A 1 100 ? 6.525 -10.694 -17.650 1.00 95.88 100 THR A C 1
ATOM 817 O O . THR A 1 100 ? 6.432 -10.579 -16.429 1.00 95.88 100 THR A O 1
ATOM 820 N N . TRP A 1 101 ? 5.462 -10.772 -18.451 1.00 96.31 101 TRP A N 1
ATOM 821 C CA . TRP A 1 101 ? 4.083 -10.808 -17.964 1.00 96.31 101 TRP A CA 1
ATOM 822 C C . TRP A 1 101 ? 3.511 -12.215 -18.152 1.00 96.31 101 TRP A C 1
ATOM 824 O O . TRP A 1 101 ? 3.256 -12.623 -19.283 1.00 96.31 101 TRP A O 1
ATOM 834 N N . SER A 1 102 ? 3.317 -12.966 -17.065 1.00 92.56 102 SER A N 1
ATOM 835 C CA . SER A 1 102 ? 2.638 -14.271 -17.114 1.00 92.56 102 SER A CA 1
ATOM 836 C C . SER A 1 102 ? 1.146 -14.103 -16.820 1.00 92.56 102 SER A C 1
ATOM 838 O O . SER A 1 102 ? 0.344 -14.005 -17.741 1.00 92.56 102 SER A O 1
ATOM 840 N N . ASN A 1 103 ? 0.791 -13.978 -15.542 1.00 95.12 103 ASN A N 1
ATOM 841 C CA . ASN A 1 103 ? -0.577 -13.736 -15.069 1.00 95.12 103 ASN A CA 1
ATOM 842 C C . ASN A 1 103 ? -0.726 -12.388 -14.349 1.00 95.12 103 ASN A C 1
ATOM 844 O O . ASN A 1 103 ? -1.832 -11.881 -14.209 1.00 95.12 103 ASN A O 1
ATOM 848 N N . SER A 1 104 ? 0.381 -11.813 -13.884 1.00 97.25 104 SER A N 1
ATOM 849 C CA . SER A 1 104 ? 0.427 -10.543 -13.161 1.00 97.25 104 SER A CA 1
ATOM 850 C C . SER A 1 104 ? 1.792 -9.889 -13.346 1.00 97.25 104 SER A C 1
ATOM 852 O O . SER A 1 104 ? 2.758 -10.591 -13.651 1.00 97.25 104 SER A O 1
ATOM 854 N N . ALA A 1 105 ? 1.887 -8.583 -13.094 1.00 96.56 105 ALA A N 1
ATOM 855 C CA . ALA A 1 105 ? 3.153 -7.848 -13.173 1.00 96.56 105 ALA A CA 1
ATOM 856 C C . ALA A 1 105 ? 4.208 -8.371 -12.180 1.00 96.56 105 ALA A C 1
ATOM 858 O O . ALA A 1 105 ? 5.358 -8.585 -12.544 1.00 96.56 105 ALA A O 1
ATOM 859 N N . ASP A 1 106 ? 3.795 -8.615 -10.935 1.00 97.38 106 ASP A N 1
ATOM 860 C CA . ASP A 1 106 ? 4.635 -9.188 -9.882 1.00 97.38 106 ASP A CA 1
ATOM 861 C C . ASP A 1 106 ? 3.759 -10.022 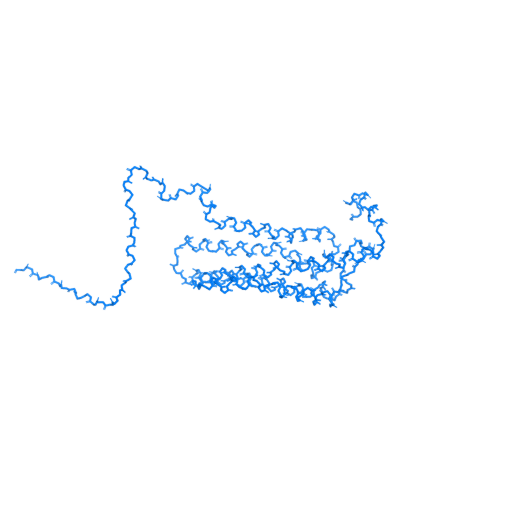-8.926 1.00 97.38 106 ASP A C 1
ATOM 863 O O . ASP A 1 106 ? 3.013 -9.458 -8.113 1.00 97.38 106 ASP A O 1
ATOM 867 N N . PRO A 1 107 ? 3.809 -11.364 -9.022 1.00 97.12 107 PRO A N 1
ATOM 868 C CA . PRO A 1 107 ? 3.026 -12.252 -8.168 1.00 97.12 107 PRO A CA 1
ATOM 869 C C . PRO A 1 107 ? 3.307 -12.106 -6.665 1.00 97.12 107 PRO A C 1
ATOM 871 O O . PRO A 1 107 ? 2.408 -12.358 -5.862 1.00 97.12 107 PRO A O 1
ATOM 874 N N . LEU A 1 108 ? 4.525 -11.722 -6.258 1.00 97.12 108 LEU A N 1
ATOM 875 C CA . LEU A 1 108 ? 4.870 -11.578 -4.837 1.00 97.12 108 LEU A CA 1
ATOM 876 C C . LEU A 1 108 ? 4.243 -10.319 -4.249 1.00 97.12 108 LEU A C 1
ATOM 878 O O . LEU A 1 108 ? 3.640 -10.383 -3.177 1.00 97.12 108 LEU A O 1
ATOM 882 N N . VAL A 1 109 ? 4.330 -9.199 -4.968 1.00 97.00 109 VAL A N 1
ATOM 883 C CA . VAL A 1 109 ? 3.661 -7.950 -4.575 1.00 97.00 109 VAL A CA 1
ATOM 884 C C . VAL A 1 109 ? 2.150 -8.151 -4.526 1.00 97.00 109 VAL A C 1
ATOM 886 O O . VAL A 1 109 ? 1.514 -7.773 -3.544 1.00 97.00 109 VAL A O 1
ATOM 889 N N . LEU A 1 110 ? 1.572 -8.809 -5.536 1.00 97.25 110 LEU A N 1
ATOM 890 C CA . LEU A 1 110 ? 0.141 -9.106 -5.560 1.00 97.25 110 LEU A CA 1
ATOM 891 C C . LEU A 1 110 ? -0.285 -9.992 -4.378 1.00 97.25 110 LEU A C 1
ATOM 893 O O . LEU A 1 110 ? -1.317 -9.735 -3.757 1.00 97.25 110 LEU A O 1
ATOM 897 N N . GLY A 1 111 ? 0.516 -11.006 -4.040 1.00 97.44 111 GLY A N 1
ATOM 898 C CA . GLY A 1 111 ? 0.282 -11.863 -2.879 1.00 97.44 111 GLY A CA 1
ATOM 899 C C . GLY A 1 111 ? 0.312 -11.098 -1.553 1.00 97.44 111 GLY A C 1
ATOM 900 O O . GLY A 1 111 ? -0.559 -11.310 -0.712 1.00 97.44 111 GLY A O 1
ATOM 901 N N . ASP A 1 112 ? 1.264 -10.178 -1.379 1.00 97.62 112 ASP A N 1
ATOM 902 C CA . ASP A 1 112 ? 1.391 -9.350 -0.171 1.00 97.62 112 ASP A CA 1
ATOM 903 C C . ASP A 1 112 ? 0.220 -8.359 -0.030 1.00 97.62 112 ASP A C 1
ATOM 905 O O . ASP A 1 112 ? -0.374 -8.232 1.043 1.00 97.62 112 ASP A O 1
ATOM 909 N N . LEU A 1 113 ? -0.200 -7.729 -1.135 1.00 96.44 113 LEU A N 1
ATOM 910 C CA . LEU A 1 113 ? -1.390 -6.870 -1.174 1.00 96.44 113 LEU A CA 1
ATOM 911 C C . LEU A 1 113 ? -2.668 -7.653 -0.831 1.00 96.44 113 LEU A C 1
ATOM 913 O O . LEU A 1 113 ? -3.483 -7.203 -0.021 1.00 96.44 113 LEU A O 1
ATOM 917 N N . ALA A 1 114 ? -2.842 -8.844 -1.413 1.00 96.12 114 ALA A N 1
ATOM 918 C CA . ALA A 1 114 ? -3.984 -9.709 -1.131 1.00 96.12 114 ALA A CA 1
ATOM 919 C C . ALA A 1 114 ? -3.999 -10.168 0.335 1.00 96.12 114 ALA A C 1
ATOM 921 O O . ALA A 1 114 ? -5.050 -10.140 0.979 1.00 96.12 114 ALA A O 1
ATOM 922 N N . LEU A 1 115 ? -2.837 -10.534 0.887 1.00 96.75 115 LEU A N 1
ATOM 923 C CA . LEU A 1 115 ? -2.689 -10.871 2.301 1.00 96.75 115 LEU A CA 1
ATOM 924 C C . LEU A 1 115 ? -3.099 -9.692 3.190 1.00 96.75 115 LEU A C 1
ATOM 926 O O . LEU A 1 115 ? -3.885 -9.880 4.118 1.00 96.75 115 LEU A O 1
ATOM 930 N N . CYS A 1 116 ? -2.637 -8.481 2.875 1.00 96.25 116 CYS A N 1
ATOM 931 C CA . CYS A 1 116 ? -3.007 -7.270 3.600 1.00 96.25 116 CYS A CA 1
ATOM 932 C C . CYS A 1 116 ? -4.519 -7.054 3.629 1.00 96.25 116 CYS A C 1
ATOM 934 O O . CYS A 1 116 ? -5.104 -6.896 4.701 1.00 96.25 116 CYS A O 1
ATOM 936 N N . LEU A 1 117 ? -5.168 -7.110 2.463 1.00 94.56 117 LEU A N 1
ATOM 937 C CA . LEU A 1 117 ? -6.619 -6.963 2.348 1.00 94.56 117 LEU A CA 1
ATOM 938 C C . LEU A 1 117 ? -7.356 -8.035 3.160 1.00 94.56 117 LEU A C 1
ATOM 940 O O . LEU A 1 117 ? -8.273 -7.704 3.911 1.00 94.56 117 LEU A O 1
ATOM 944 N N . CYS A 1 118 ? -6.923 -9.296 3.083 1.00 96.00 118 CYS A N 1
ATOM 945 C CA . CYS A 1 118 ? -7.484 -10.390 3.874 1.00 96.00 118 CYS A CA 1
ATOM 946 C C . CYS A 1 118 ? -7.349 -10.147 5.385 1.00 96.00 118 CYS A C 1
ATOM 948 O O . CYS A 1 118 ? -8.322 -10.331 6.119 1.00 96.00 118 CYS A O 1
ATOM 950 N N . VAL A 1 119 ? -6.182 -9.698 5.863 1.00 95.56 119 VAL A N 1
ATOM 951 C CA . VAL A 1 119 ? -5.967 -9.378 7.284 1.00 95.56 119 VAL A CA 1
ATOM 952 C C . VAL A 1 119 ? -6.843 -8.202 7.719 1.00 95.56 119 VAL A C 1
ATOM 954 O O . VAL A 1 119 ? -7.471 -8.273 8.779 1.00 95.56 119 VAL A O 1
ATOM 957 N N . CYS A 1 120 ? -6.943 -7.143 6.916 1.00 94.62 120 CYS A N 1
ATOM 958 C CA . CYS A 1 120 ? -7.772 -5.973 7.216 1.00 94.62 120 CYS A CA 1
ATOM 959 C C . CYS A 1 120 ? -9.269 -6.322 7.263 1.00 94.62 120 CYS A C 1
ATOM 961 O O . CYS A 1 120 ? -9.951 -5.983 8.233 1.00 94.62 120 CYS A O 1
ATOM 963 N N . VAL A 1 121 ? -9.776 -7.049 6.262 1.00 94.31 121 VAL A N 1
ATOM 964 C CA . VAL A 1 121 ? -11.175 -7.508 6.211 1.00 94.31 121 VAL A CA 1
ATOM 965 C C . VAL A 1 121 ? -11.465 -8.484 7.350 1.00 94.31 121 VAL A C 1
ATOM 967 O O . VAL A 1 121 ? -12.446 -8.311 8.072 1.00 94.31 121 VAL A O 1
ATOM 970 N N . GLY A 1 122 ? -10.593 -9.468 7.581 1.00 95.25 122 GLY A N 1
ATOM 971 C CA . GLY A 1 122 ? -10.733 -10.422 8.684 1.00 95.25 122 GLY A CA 1
ATOM 972 C C . GLY A 1 122 ? -10.744 -9.736 10.052 1.00 95.25 122 GLY A C 1
ATOM 973 O O . GLY A 1 122 ? -11.560 -10.070 10.914 1.00 95.25 122 GLY A O 1
ATOM 974 N N . SER A 1 123 ? -9.906 -8.713 10.235 1.00 93.69 123 SER A N 1
ATOM 975 C CA . SER A 1 123 ? -9.891 -7.879 11.441 1.00 93.69 123 SER A CA 1
ATOM 976 C C . SER A 1 123 ? -11.212 -7.134 11.633 1.00 93.69 123 SER A C 1
ATOM 978 O O . SER A 1 123 ? -11.772 -7.139 12.731 1.00 93.69 123 SER A O 1
ATOM 980 N N . TYR A 1 124 ? -11.751 -6.544 10.563 1.00 94.00 124 TYR A N 1
ATOM 981 C CA . TYR A 1 124 ? -13.041 -5.855 10.586 1.00 94.00 124 TYR A CA 1
ATOM 982 C C . TYR A 1 124 ? -14.194 -6.799 10.953 1.00 94.00 124 TYR A C 1
ATOM 984 O O . TYR A 1 124 ? -14.940 -6.519 11.894 1.00 94.00 124 TYR A O 1
ATOM 992 N N . VAL A 1 125 ? -14.294 -7.949 10.278 1.00 95.44 125 VAL A N 1
ATOM 993 C CA . VAL A 1 125 ? -15.316 -8.974 10.551 1.00 95.44 125 VAL A CA 1
ATOM 994 C C . VAL A 1 125 ? -15.214 -9.470 11.993 1.00 95.44 125 VAL A C 1
ATOM 996 O O . VAL A 1 125 ? -16.220 -9.527 12.694 1.00 95.44 125 VAL A O 1
ATOM 999 N N . THR A 1 126 ? -14.002 -9.741 12.484 1.00 94.25 126 THR A N 1
ATOM 1000 C CA . THR A 1 126 ? -13.777 -10.183 13.871 1.00 94.25 126 THR A CA 1
ATOM 1001 C C . THR A 1 126 ? -14.299 -9.161 14.884 1.00 94.25 126 THR A C 1
ATOM 1003 O O . THR A 1 126 ? -14.963 -9.524 15.860 1.00 94.25 126 THR A O 1
ATOM 1006 N N . ILE A 1 127 ? -14.035 -7.871 14.653 1.00 92.38 127 ILE A N 1
ATOM 1007 C CA . ILE A 1 127 ? -14.505 -6.784 15.521 1.00 92.38 127 ILE A CA 1
ATOM 1008 C C . ILE A 1 127 ? -16.033 -6.668 15.470 1.00 92.38 127 ILE A C 1
ATOM 1010 O O . ILE A 1 127 ? -16.656 -6.506 16.521 1.00 92.38 127 ILE A O 1
ATOM 1014 N N . LEU A 1 128 ? -16.645 -6.795 14.288 1.00 92.56 128 LEU A N 1
ATOM 1015 C CA . LEU A 1 128 ? -18.102 -6.786 14.135 1.00 92.56 128 LEU A CA 1
ATOM 1016 C C . LEU A 1 128 ? -18.770 -7.958 14.860 1.00 92.56 128 LEU A C 1
ATOM 1018 O O . LEU A 1 128 ? -19.654 -7.734 15.686 1.00 92.56 128 LEU A O 1
ATOM 1022 N N . CYS A 1 129 ? -18.309 -9.188 14.622 1.00 94.38 129 CYS A N 1
ATOM 1023 C CA . CYS A 1 129 ? -18.838 -10.385 15.276 1.00 94.38 129 CYS A CA 1
ATOM 1024 C C . CYS A 1 129 ? -18.749 -10.271 16.802 1.00 94.38 129 CYS A C 1
ATOM 1026 O O . CYS A 1 129 ? -19.714 -10.549 17.516 1.00 94.38 129 CYS A O 1
ATOM 1028 N N . ARG A 1 130 ? -17.610 -9.793 17.321 1.00 92.94 130 ARG A N 1
ATOM 1029 C CA . ARG A 1 130 ? -17.442 -9.545 18.758 1.00 92.94 130 ARG A CA 1
ATOM 1030 C C . ARG A 1 130 ? -18.391 -8.464 19.268 1.00 92.94 130 ARG A C 1
ATOM 1032 O O . ARG A 1 130 ? -18.935 -8.606 20.361 1.00 92.94 130 ARG A O 1
ATOM 1039 N N . SER A 1 131 ? -18.570 -7.390 18.503 1.00 90.19 131 SER A N 1
ATOM 1040 C CA . SER A 1 131 ? -19.477 -6.301 18.855 1.00 90.19 131 SER A CA 1
ATOM 1041 C C . SER A 1 131 ? -20.920 -6.783 18.975 1.00 90.19 131 SER A C 1
ATOM 1043 O O . SER A 1 131 ? -21.630 -6.286 19.837 1.00 90.19 131 SER A O 1
ATOM 1045 N N . TRP A 1 132 ? -21.350 -7.741 18.154 1.00 90.44 132 TRP A N 1
ATOM 1046 C CA . TRP A 1 132 ? -22.689 -8.327 18.252 1.00 90.44 132 TRP A CA 1
ATOM 1047 C C . TRP A 1 132 ? -22.831 -9.305 19.418 1.00 90.44 132 TRP A C 1
ATOM 1049 O O . TRP A 1 132 ? -23.865 -9.317 20.075 1.00 90.44 132 TRP A O 1
ATOM 1059 N N . GLY A 1 133 ? -21.793 -10.093 19.714 1.00 92.12 133 GLY A N 1
ATOM 1060 C CA . GLY A 1 133 ? -21.833 -11.060 20.816 1.00 92.12 133 GLY A CA 1
ATOM 1061 C C . GLY A 1 133 ? -21.736 -10.435 22.213 1.00 92.12 133 GLY A C 1
ATOM 1062 O O . GLY A 1 133 ? -22.221 -11.009 23.186 1.00 92.12 133 GLY A O 1
ATOM 1063 N N . GLN A 1 134 ? -21.104 -9.266 22.348 1.00 87.75 134 GLN A N 1
ATOM 1064 C CA . GLN A 1 134 ? -21.004 -8.563 23.626 1.00 87.75 134 GLN A CA 1
ATOM 1065 C C . GLN A 1 134 ? -22.074 -7.475 23.717 1.00 87.75 134 GLN A C 1
ATOM 1067 O O . GLN A 1 134 ? -22.075 -6.555 22.901 1.00 87.75 134 GLN A O 1
ATOM 1072 N N . HIS A 1 135 ? -22.898 -7.513 24.771 1.00 87.69 135 HIS A N 1
ATOM 1073 C CA . HIS A 1 135 ? -23.846 -6.456 25.166 1.00 87.69 135 HIS A CA 1
ATOM 1074 C C . HIS A 1 135 ? -23.117 -5.184 25.649 1.00 87.69 135 HIS A C 1
ATOM 1076 O O . HIS A 1 135 ? -23.339 -4.670 26.743 1.00 87.69 135 HIS A O 1
ATOM 1082 N N . SER A 1 136 ? -22.165 -4.698 24.855 1.00 85.56 136 SER A N 1
ATOM 1083 C CA . SER A 1 136 ? -21.479 -3.439 25.091 1.00 85.56 136 SER A CA 1
ATOM 1084 C C . SER A 1 136 ? -22.438 -2.281 24.805 1.00 85.56 136 SER A C 1
ATOM 1086 O O . SER A 1 136 ? -23.256 -2.380 23.891 1.00 85.56 136 SER A O 1
ATOM 1088 N N . PRO A 1 137 ? -22.318 -1.148 25.514 1.00 89.81 137 PRO A N 1
ATOM 1089 C CA . PRO A 1 137 ? -23.088 0.047 25.194 1.00 89.81 137 PRO A CA 1
ATOM 1090 C C . PRO A 1 137 ? -22.916 0.432 23.718 1.00 89.81 137 PRO A C 1
ATOM 1092 O O . PRO A 1 137 ? -21.788 0.469 23.212 1.00 89.81 137 PRO A O 1
ATOM 1095 N N . GLY A 1 138 ? -24.016 0.760 23.034 1.00 88.06 138 GLY A N 1
ATOM 1096 C CA . GLY A 1 138 ? -24.013 1.028 21.588 1.00 88.06 138 GLY A CA 1
ATOM 1097 C C . GLY A 1 138 ? -23.042 2.136 21.155 1.00 88.06 138 GLY A C 1
ATOM 1098 O O . 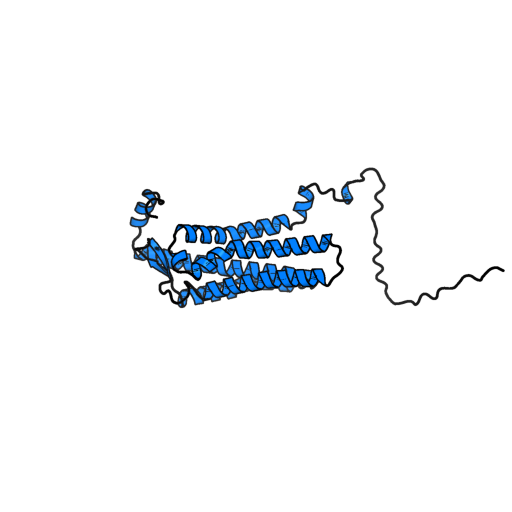GLY A 1 138 ? -22.492 2.097 20.056 1.00 88.06 138 GLY A O 1
ATOM 1099 N N . THR A 1 139 ? -22.735 3.092 22.037 1.00 86.94 139 THR A N 1
ATOM 1100 C CA . THR A 1 139 ? -21.738 4.149 21.786 1.00 86.94 139 THR A CA 1
ATOM 1101 C C . THR A 1 139 ? -20.312 3.604 21.656 1.00 86.94 139 THR A C 1
ATOM 1103 O O . THR A 1 139 ? -19.546 4.067 20.806 1.00 86.94 139 THR A O 1
ATOM 1106 N N . VAL A 1 140 ? -19.947 2.600 22.461 1.00 84.75 140 VAL A N 1
ATOM 1107 C CA . VAL A 1 140 ? -18.636 1.933 22.404 1.00 84.75 140 VAL A CA 1
ATOM 1108 C C . VAL A 1 140 ? -18.543 1.078 21.145 1.00 84.75 140 VAL A C 1
ATOM 1110 O O . VAL A 1 140 ? -17.541 1.159 20.433 1.00 84.75 140 VAL A O 1
ATOM 1113 N N . GLN A 1 141 ? -19.607 0.331 20.838 1.00 88.00 141 GLN A N 1
ATOM 1114 C CA . GLN A 1 141 ? -19.707 -0.493 19.631 1.00 88.00 141 GLN A CA 1
ATOM 1115 C C . GLN A 1 141 ? -19.551 0.353 18.363 1.00 88.00 141 GLN A C 1
ATOM 1117 O O . GLN A 1 141 ? -18.672 0.079 17.549 1.00 88.00 141 GLN A O 1
ATOM 1122 N N . ARG A 1 142 ? -20.318 1.447 18.239 1.00 89.19 142 ARG A N 1
ATOM 1123 C CA . ARG A 1 142 ? -20.248 2.367 17.092 1.00 89.19 142 ARG A CA 1
ATOM 1124 C C . ARG A 1 142 ? -18.855 2.966 16.914 1.00 89.19 142 ARG A C 1
ATOM 1126 O O . ARG A 1 142 ? -18.374 3.099 15.795 1.00 89.19 142 ARG A O 1
ATOM 1133 N N . ARG A 1 143 ? -18.175 3.329 18.006 1.00 87.12 143 ARG A N 1
ATOM 1134 C CA . ARG A 1 143 ? -16.811 3.870 17.920 1.00 87.12 143 ARG A CA 1
ATOM 1135 C C . ARG A 1 143 ? -15.807 2.812 17.463 1.00 87.12 143 ARG A C 1
ATOM 1137 O O . ARG A 1 143 ? -14.912 3.133 16.686 1.00 87.12 143 ARG A O 1
ATOM 1144 N N . ALA A 1 144 ? -15.922 1.585 17.965 1.00 87.44 144 ALA A N 1
ATOM 1145 C CA . ALA A 1 144 ? -15.043 0.488 17.575 1.00 87.44 144 ALA A CA 1
ATOM 1146 C C . ALA A 1 144 ? -15.250 0.097 16.104 1.00 87.44 144 ALA A C 1
ATOM 1148 O O . ALA A 1 144 ? -14.270 -0.031 15.373 1.00 87.44 144 ALA A O 1
ATOM 1149 N N . SER A 1 145 ? -16.504 -0.007 15.651 1.00 88.62 145 SER A N 1
ATOM 1150 C CA . SER A 1 145 ? -16.830 -0.350 14.264 1.00 88.62 145 SER A CA 1
ATOM 1151 C C . SER A 1 145 ? -16.402 0.734 13.276 1.00 88.62 145 SER A C 1
ATOM 1153 O O . SER A 1 145 ? -15.837 0.403 12.239 1.00 88.62 145 SER A O 1
ATOM 1155 N N . LEU A 1 146 ? -16.578 2.018 13.612 1.00 90.25 146 LEU A N 1
ATOM 1156 C CA . LEU A 1 146 ? -16.087 3.125 12.783 1.00 90.25 146 LEU A CA 1
ATOM 1157 C C . LEU A 1 146 ? -14.564 3.082 12.626 1.00 90.25 146 LEU A C 1
ATOM 1159 O O . LEU A 1 146 ? -14.065 3.225 11.517 1.00 90.25 146 LEU A O 1
ATOM 1163 N N . ARG A 1 147 ? -13.823 2.828 13.713 1.00 88.06 147 ARG A N 1
ATOM 1164 C CA . ARG A 1 147 ? -12.356 2.702 13.662 1.00 88.06 147 ARG A CA 1
ATOM 1165 C C . ARG A 1 147 ? -11.910 1.528 12.800 1.00 88.06 147 ARG A C 1
ATOM 1167 O O . ARG A 1 147 ? -11.039 1.688 11.953 1.00 88.06 147 ARG A O 1
ATOM 1174 N N . ALA A 1 148 ? -12.518 0.362 12.994 1.00 89.12 148 ALA A N 1
ATOM 1175 C CA . ALA A 1 148 ? -12.218 -0.808 12.178 1.00 89.12 148 ALA A CA 1
ATOM 1176 C C . ALA A 1 148 ? -12.549 -0.551 10.695 1.00 89.12 148 ALA A C 1
ATOM 1178 O O . ALA A 1 148 ? -11.763 -0.892 9.815 1.00 89.12 148 ALA A O 1
ATOM 1179 N N . GLY A 1 149 ? -13.673 0.123 10.430 1.00 90.81 149 GLY A N 1
ATOM 1180 C CA . GLY A 1 149 ? -14.094 0.511 9.088 1.00 90.81 149 GLY A CA 1
ATOM 1181 C C . GLY A 1 149 ? -13.112 1.463 8.408 1.00 90.81 149 GLY A C 1
ATOM 1182 O O . GLY A 1 149 ? -12.808 1.262 7.238 1.00 90.81 149 GLY A O 1
ATOM 1183 N N . THR A 1 150 ? -12.554 2.445 9.130 1.00 90.81 150 THR A N 1
ATOM 1184 C CA . THR A 1 150 ? -11.569 3.375 8.547 1.00 90.81 150 THR A CA 1
ATOM 1185 C C . THR A 1 150 ? -10.313 2.670 8.040 1.00 90.81 150 THR A C 1
ATOM 1187 O O . THR A 1 150 ? -9.841 3.019 6.965 1.00 90.81 150 THR A O 1
ATOM 1190 N N . TYR A 1 151 ? -9.817 1.640 8.738 1.00 88.06 151 TYR A N 1
ATOM 1191 C CA . TYR A 1 151 ? -8.663 0.863 8.262 1.00 88.06 151 TYR A CA 1
ATOM 1192 C C . TYR A 1 151 ? -8.991 0.037 7.023 1.00 88.06 151 TYR A C 1
ATOM 1194 O O . TYR A 1 151 ? -8.211 0.009 6.081 1.00 88.06 151 TYR A O 1
ATOM 1202 N N . MET A 1 152 ? -10.159 -0.608 6.999 1.00 92.56 152 MET A N 1
ATOM 1203 C CA . MET A 1 152 ? -10.586 -1.379 5.832 1.00 92.56 152 MET A CA 1
ATOM 1204 C C . MET A 1 152 ? -10.745 -0.482 4.599 1.00 92.56 152 MET A C 1
ATOM 1206 O O . MET A 1 152 ? -10.256 -0.819 3.525 1.00 92.56 152 MET A O 1
ATOM 1210 N N . VAL A 1 153 ? -11.398 0.673 4.757 1.00 93.62 153 VAL A N 1
ATOM 1211 C CA . VAL A 1 153 ? -11.560 1.650 3.674 1.00 93.62 153 VAL A CA 1
ATOM 1212 C C . VAL A 1 153 ? -10.200 2.173 3.220 1.00 93.62 153 VAL A C 1
ATOM 1214 O O . VAL A 1 153 ? -9.971 2.262 2.018 1.00 93.62 153 VAL A O 1
ATOM 1217 N N . ASN A 1 154 ? -9.285 2.458 4.150 1.00 93.12 154 ASN A N 1
ATOM 1218 C CA . ASN A 1 154 ? -7.939 2.898 3.807 1.00 93.12 154 ASN A CA 1
ATOM 1219 C C . ASN A 1 154 ? -7.185 1.864 2.959 1.00 93.12 154 ASN A C 1
ATOM 1221 O O . ASN A 1 154 ? -6.689 2.207 1.887 1.00 93.12 154 ASN A O 1
ATOM 1225 N N . ALA A 1 155 ? -7.169 0.602 3.393 1.00 92.75 155 ALA A N 1
ATOM 1226 C CA . ALA A 1 155 ? -6.504 -0.477 2.673 1.00 92.75 155 ALA A CA 1
ATOM 1227 C C . ALA A 1 155 ? -7.086 -0.651 1.262 1.00 92.75 155 ALA A C 1
ATOM 1229 O O . ALA A 1 155 ? -6.347 -0.741 0.285 1.00 92.75 155 ALA A O 1
ATOM 1230 N N . VAL A 1 156 ? -8.417 -0.647 1.131 1.00 95.56 156 VAL A N 1
ATOM 1231 C CA . VAL A 1 156 ? -9.094 -0.803 -0.166 1.00 95.56 156 VAL A CA 1
ATOM 1232 C C . VAL A 1 156 ? -8.823 0.383 -1.093 1.00 95.56 156 VAL A C 1
ATOM 1234 O O . VAL A 1 156 ? -8.561 0.172 -2.274 1.00 95.56 156 VAL A O 1
ATOM 1237 N N . LEU A 1 157 ? -8.862 1.617 -0.586 1.00 95.75 157 LEU A N 1
ATOM 1238 C CA . LEU A 1 157 ? -8.604 2.806 -1.403 1.00 95.75 157 LEU A CA 1
ATOM 1239 C C . LEU A 1 157 ? -7.139 2.901 -1.834 1.00 95.75 157 LEU A C 1
ATOM 1241 O O . LEU A 1 157 ? -6.870 3.224 -2.987 1.00 95.75 157 LEU A O 1
ATOM 1245 N N . THR A 1 158 ? -6.208 2.604 -0.929 1.00 95.56 158 THR A N 1
ATOM 1246 C CA . THR A 1 158 ? -4.764 2.700 -1.181 1.00 95.56 158 THR A CA 1
ATOM 1247 C C . THR A 1 158 ? -4.294 1.596 -2.125 1.00 95.56 158 THR A C 1
ATOM 1249 O O . THR A 1 158 ? -3.574 1.859 -3.086 1.00 95.56 158 THR A O 1
ATOM 1252 N N . TYR A 1 159 ? -4.724 0.355 -1.881 1.00 95.88 159 TYR A N 1
ATOM 1253 C CA . TYR A 1 159 ? -4.167 -0.826 -2.541 1.00 95.88 159 TYR A CA 1
ATOM 1254 C C . TYR A 1 159 ? -5.079 -1.444 -3.601 1.00 95.88 159 TYR A C 1
ATOM 1256 O O . TYR A 1 159 ? -4.590 -2.147 -4.480 1.00 95.88 159 TYR A O 1
ATOM 1264 N N . GLY A 1 160 ? -6.386 -1.174 -3.580 1.00 96.06 160 GLY A N 1
ATOM 1265 C CA . GLY A 1 160 ? -7.333 -1.709 -4.563 1.00 96.06 160 GLY A CA 1
ATOM 1266 C C . GLY A 1 160 ? -6.984 -1.344 -6.013 1.00 96.06 160 GLY A C 1
ATOM 1267 O O . GLY A 1 160 ? -6.869 -2.250 -6.842 1.00 96.06 160 GLY A O 1
ATOM 1268 N N . PRO A 1 161 ? -6.753 -0.055 -6.339 1.00 97.50 161 PRO A N 1
ATOM 1269 C CA . PRO A 1 161 ? -6.322 0.351 -7.676 1.00 97.50 161 PRO A CA 1
ATOM 1270 C C . PRO A 1 161 ? -4.991 -0.288 -8.095 1.00 97.50 161 PRO A C 1
ATOM 1272 O O . PRO A 1 161 ? -4.861 -0.749 -9.228 1.00 97.50 161 PRO A O 1
ATOM 1275 N N . ALA A 1 162 ? -4.025 -0.377 -7.173 1.00 96.50 162 ALA A N 1
ATOM 1276 C CA . ALA A 1 162 ? -2.741 -1.026 -7.426 1.00 96.50 162 ALA A CA 1
ATOM 1277 C C . ALA A 1 162 ? -2.919 -2.525 -7.731 1.00 96.50 162 ALA A C 1
ATOM 1279 O O . ALA A 1 162 ? -2.402 -3.004 -8.737 1.00 96.50 162 ALA A O 1
ATOM 1280 N N . CYS A 1 163 ? -3.727 -3.253 -6.953 1.00 97.06 163 CYS A N 1
ATOM 1281 C CA . CYS A 1 163 ? -4.080 -4.646 -7.247 1.00 97.06 163 CYS A CA 1
ATOM 1282 C C . CYS A 1 163 ? -4.664 -4.802 -8.658 1.00 97.06 163 CYS A C 1
ATOM 1284 O O . CYS A 1 163 ? -4.253 -5.696 -9.395 1.00 97.06 163 CYS A O 1
ATOM 1286 N N . ALA A 1 164 ? -5.588 -3.923 -9.058 1.00 97.62 164 ALA A N 1
ATOM 1287 C CA . ALA A 1 164 ? -6.193 -3.970 -10.388 1.00 97.62 164 ALA A CA 1
ATOM 1288 C C . ALA A 1 164 ? -5.153 -3.771 -11.509 1.00 97.62 164 ALA A C 1
ATOM 1290 O O . ALA A 1 164 ? -5.166 -4.524 -12.485 1.00 97.62 164 ALA A O 1
ATOM 1291 N N . CYS A 1 165 ? -4.214 -2.830 -11.338 1.00 97.19 165 CYS A N 1
ATOM 1292 C CA . CYS A 1 165 ? -3.081 -2.647 -12.253 1.00 97.19 165 CYS A CA 1
ATOM 1293 C C . CYS A 1 165 ? -2.207 -3.903 -12.356 1.00 97.19 165 CYS A C 1
ATOM 1295 O O . CYS A 1 165 ? -1.776 -4.264 -13.444 1.00 97.19 165 CYS A O 1
ATOM 1297 N N . TYR A 1 166 ? -1.923 -4.575 -11.239 1.00 96.56 166 TYR A N 1
ATOM 1298 C CA . TYR A 1 166 ? -1.015 -5.727 -11.235 1.00 96.56 166 TYR A CA 1
ATOM 1299 C C . TYR A 1 166 ? -1.652 -6.986 -11.830 1.00 96.56 166 TYR A C 1
ATOM 1301 O O . TYR A 1 166 ? -0.926 -7.844 -12.329 1.00 96.56 166 TYR A O 1
ATOM 1309 N N . VAL A 1 167 ? -2.984 -7.098 -11.793 1.00 97.81 167 VAL A N 1
ATOM 1310 C CA . VAL A 1 167 ? -3.736 -8.235 -12.349 1.00 97.81 167 VAL A CA 1
ATOM 1311 C C . VAL A 1 167 ? -4.020 -8.061 -13.843 1.00 97.81 167 VAL A C 1
ATOM 1313 O O . VAL A 1 167 ? -3.949 -9.031 -14.591 1.00 97.81 167 VAL A O 1
ATOM 1316 N N . SER A 1 168 ? -4.335 -6.846 -14.301 1.00 97.69 168 SER A N 1
ATOM 1317 C CA . SER A 1 168 ? -4.714 -6.597 -15.696 1.00 97.69 168 SER A CA 1
ATOM 1318 C C . SER A 1 168 ? -3.645 -5.814 -16.450 1.00 97.69 168 SER A C 1
ATOM 1320 O O . SER A 1 168 ? -3.405 -4.638 -16.173 1.00 97.69 168 SER A O 1
ATOM 1322 N N . ARG A 1 169 ? -3.063 -6.449 -17.475 1.00 96.81 169 ARG A N 1
ATOM 1323 C CA . ARG A 1 169 ? -2.101 -5.805 -18.382 1.00 96.81 169 ARG A CA 1
ATOM 1324 C C . ARG A 1 169 ? -2.702 -4.587 -19.081 1.00 96.81 169 ARG A C 1
ATOM 1326 O O . ARG A 1 169 ? -2.022 -3.579 -19.231 1.00 96.81 169 ARG A O 1
ATOM 1333 N N . GLU A 1 170 ? -3.974 -4.670 -19.463 1.00 97.00 170 GLU A N 1
ATOM 1334 C CA . GLU A 1 170 ? -4.684 -3.576 -20.130 1.00 97.00 170 GLU A CA 1
ATOM 1335 C C . GLU A 1 170 ? -4.778 -2.348 -19.221 1.00 97.00 170 GLU A C 1
ATOM 1337 O O . GLU A 1 170 ? -4.461 -1.240 -19.644 1.00 97.00 170 GLU A O 1
ATOM 1342 N N . LEU A 1 171 ? -5.138 -2.540 -17.945 1.00 97.12 171 LEU A N 1
ATOM 1343 C CA . LEU A 1 171 ? -5.189 -1.448 -16.969 1.00 97.12 171 LEU A CA 1
ATOM 1344 C C . LEU A 1 171 ? -3.801 -0.869 -16.686 1.00 97.12 171 LEU A C 1
ATOM 1346 O O . LEU A 1 171 ? -3.666 0.344 -16.538 1.00 97.12 171 LEU A O 1
ATOM 1350 N N . PHE A 1 172 ? -2.776 -1.723 -16.642 1.00 96.31 172 PHE A N 1
ATOM 1351 C CA . PHE A 1 172 ? -1.391 -1.308 -16.431 1.00 96.31 172 PHE A CA 1
ATOM 1352 C C . PHE A 1 172 ? -0.863 -0.407 -17.558 1.00 96.31 172 PHE A C 1
ATOM 1354 O O . PHE A 1 172 ? -0.156 0.561 -17.291 1.00 96.31 172 PHE A O 1
ATOM 1361 N N . GLN A 1 173 ? -1.232 -0.698 -18.810 1.00 94.88 173 GLN A N 1
ATOM 1362 C CA . GLN A 1 173 ? -0.827 0.080 -19.989 1.00 94.88 173 GLN A CA 1
ATOM 1363 C C . GLN A 1 173 ? -1.570 1.423 -20.113 1.00 94.88 173 GLN A C 1
ATOM 1365 O O . GLN A 1 173 ? -1.127 2.330 -20.819 1.00 94.88 173 GLN A O 1
ATOM 1370 N N . ILE A 1 174 ? -2.691 1.607 -19.407 1.00 94.81 174 ILE A N 1
ATOM 1371 C CA . ILE A 1 174 ? -3.394 2.891 -19.371 1.00 94.81 174 ILE A CA 1
ATOM 1372 C C . ILE A 1 174 ? -2.668 3.817 -18.389 1.00 94.81 174 ILE A C 1
ATOM 1374 O O . ILE A 1 174 ? -2.953 3.827 -17.192 1.00 94.81 174 ILE A O 1
ATOM 1378 N N . ALA A 1 175 ? -1.775 4.663 -18.913 1.00 91.62 175 ALA A N 1
ATOM 1379 C CA . ALA A 1 175 ? -0.962 5.592 -18.118 1.00 91.62 175 ALA A CA 1
ATOM 1380 C C . ALA A 1 175 ? -1.768 6.388 -17.073 1.00 91.62 175 ALA A C 1
ATOM 1382 O O . ALA A 1 175 ? -1.345 6.508 -15.928 1.00 91.62 175 ALA A O 1
ATOM 1383 N N . GLY A 1 176 ? -2.963 6.879 -17.428 1.00 94.19 176 GLY A N 1
ATOM 1384 C CA . GLY A 1 176 ? -3.822 7.612 -16.491 1.00 94.19 176 GLY A CA 1
ATOM 1385 C C . GLY A 1 176 ? -4.298 6.767 -15.303 1.00 94.19 176 GLY A C 1
ATOM 1386 O O . GLY A 1 176 ? -4.337 7.262 -14.178 1.00 94.19 176 GLY A O 1
ATOM 1387 N N . PHE A 1 177 ? -4.610 5.488 -15.530 1.00 96.56 177 PHE A N 1
ATOM 1388 C CA . PHE A 1 177 ? -5.007 4.566 -14.467 1.00 96.56 177 PHE A CA 1
ATOM 1389 C C . PHE A 1 177 ? -3.807 4.175 -13.600 1.00 96.56 177 PHE A C 1
ATOM 1391 O O . PHE A 1 177 ? -3.915 4.172 -12.377 1.00 96.56 177 PHE A O 1
ATOM 1398 N N . LEU A 1 178 ? -2.638 3.951 -14.207 1.00 95.38 178 LEU A N 1
ATOM 1399 C CA . LEU A 1 178 ? -1.398 3.699 -13.474 1.00 95.38 178 LEU A CA 1
ATOM 1400 C C . LEU A 1 178 ? -0.999 4.888 -12.586 1.00 95.38 178 LEU A C 1
ATOM 1402 O O . LEU A 1 178 ? -0.661 4.694 -11.418 1.00 95.38 178 LEU A O 1
ATOM 1406 N N . THR A 1 179 ? -1.078 6.122 -13.098 1.00 94.94 179 THR A N 1
ATOM 1407 C CA . THR A 1 179 ? -0.834 7.340 -12.310 1.00 94.94 179 THR A CA 1
ATOM 1408 C C . THR A 1 179 ? -1.836 7.466 -11.169 1.00 94.94 179 THR A C 1
ATOM 1410 O O . THR A 1 179 ? -1.441 7.754 -10.040 1.00 94.94 179 THR A O 1
ATOM 1413 N N . PHE A 1 180 ? -3.121 7.215 -11.434 1.00 96.94 180 PHE A N 1
ATOM 1414 C CA . PHE A 1 180 ? -4.159 7.205 -10.406 1.00 96.94 180 PHE A CA 1
ATOM 1415 C C . PHE A 1 180 ? -3.849 6.179 -9.308 1.00 96.94 180 PHE A C 1
ATOM 1417 O O . PHE A 1 180 ? -3.794 6.542 -8.134 1.00 96.94 180 PHE A O 1
ATOM 1424 N N . ALA A 1 181 ? -3.560 4.930 -9.679 1.00 96.94 181 ALA A N 1
ATOM 1425 C CA . ALA A 1 181 ? -3.233 3.867 -8.736 1.00 96.94 181 ALA A CA 1
ATOM 1426 C C . ALA A 1 181 ? -1.984 4.191 -7.905 1.00 96.94 181 ALA A C 1
ATOM 1428 O O . ALA A 1 181 ? -2.009 4.069 -6.684 1.00 96.94 181 ALA A O 1
ATOM 1429 N N . THR A 1 182 ? -0.929 4.690 -8.552 1.00 94.94 182 THR A N 1
ATOM 1430 C CA . THR A 1 182 ? 0.312 5.102 -7.879 1.00 94.94 182 THR A CA 1
ATOM 1431 C C . THR A 1 182 ? 0.070 6.274 -6.927 1.00 94.94 182 THR A C 1
ATOM 1433 O O . THR A 1 182 ? 0.612 6.305 -5.829 1.00 94.94 182 THR A O 1
ATOM 1436 N N . THR A 1 183 ? -0.778 7.234 -7.305 1.00 96.31 183 THR A N 1
ATOM 1437 C CA . THR A 1 183 ? -1.120 8.380 -6.447 1.00 96.31 183 THR A CA 1
ATOM 1438 C C . THR A 1 183 ? -1.836 7.917 -5.183 1.00 96.31 183 THR A C 1
ATOM 1440 O O . THR A 1 183 ? -1.466 8.328 -4.087 1.00 96.31 183 THR A O 1
ATOM 1443 N N . PHE A 1 184 ? -2.830 7.034 -5.315 1.00 96.94 184 PHE A N 1
ATOM 1444 C CA . PHE A 1 184 ? -3.538 6.466 -4.166 1.00 96.94 184 PHE A CA 1
ATOM 1445 C C . PHE A 1 184 ? -2.613 5.645 -3.268 1.00 96.94 184 PHE A C 1
ATOM 1447 O O . PHE A 1 184 ? -2.678 5.788 -2.049 1.00 96.94 184 PHE A O 1
ATOM 1454 N N . GLU A 1 185 ? -1.703 4.869 -3.856 1.00 95.38 185 GLU A N 1
ATOM 1455 C CA . GLU A 1 185 ? -0.683 4.136 -3.110 1.00 95.38 185 GLU A CA 1
ATOM 1456 C C . GLU A 1 185 ? 0.220 5.081 -2.293 1.00 95.38 185 GLU A C 1
ATOM 1458 O O . GLU A 1 185 ? 0.411 4.877 -1.093 1.00 95.38 185 GLU A O 1
ATOM 1463 N N . MET A 1 186 ? 0.714 6.166 -2.898 1.00 93.50 186 MET A N 1
ATOM 1464 C CA . MET A 1 186 ? 1.560 7.158 -2.214 1.00 93.50 186 MET A CA 1
ATOM 1465 C C . MET A 1 186 ? 0.804 7.940 -1.128 1.00 93.50 186 MET A C 1
ATOM 1467 O O . MET A 1 186 ? 1.397 8.374 -0.137 1.00 93.50 186 MET A O 1
ATOM 1471 N N . LEU A 1 187 ? -0.515 8.092 -1.270 1.00 95.44 187 LEU A N 1
ATOM 1472 C CA . LEU A 1 187 ? -1.375 8.700 -0.253 1.00 95.44 187 LEU A CA 1
ATOM 1473 C C . LEU A 1 187 ? -1.631 7.784 0.953 1.00 95.44 187 LEU A C 1
ATOM 1475 O O . LEU A 1 187 ? -2.096 8.283 1.979 1.00 95.44 187 LEU A O 1
ATOM 1479 N N . GLY A 1 188 ? -1.270 6.498 0.894 1.00 92.94 188 GLY A N 1
ATOM 1480 C CA . GLY A 1 188 ? -1.480 5.547 1.990 1.00 92.94 188 GLY A CA 1
ATOM 1481 C C . GLY A 1 188 ? -0.875 6.005 3.320 1.00 92.94 188 GLY A C 1
ATOM 1482 O O . GLY A 1 188 ? -1.506 5.897 4.374 1.00 92.94 188 GLY A O 1
ATOM 1483 N N . GLY A 1 189 ? 0.315 6.615 3.291 1.00 90.44 189 GLY A N 1
ATOM 1484 C CA . GLY A 1 189 ? 0.928 7.214 4.482 1.00 90.44 189 GLY A CA 1
ATOM 1485 C C . GLY A 1 189 ? 0.097 8.368 5.059 1.00 90.44 189 GLY A C 1
ATOM 1486 O O . GLY A 1 189 ? -0.132 8.427 6.268 1.00 90.44 189 GLY A O 1
ATOM 1487 N N . CYS A 1 190 ? -0.420 9.243 4.191 1.00 93.19 190 CYS A N 1
ATOM 1488 C CA . CYS A 1 190 ? -1.276 10.367 4.575 1.00 93.19 190 CYS A CA 1
ATOM 1489 C C . CYS A 1 190 ? -2.595 9.881 5.189 1.00 93.19 190 CYS A C 1
ATOM 1491 O O . CYS A 1 190 ? -2.971 10.316 6.279 1.00 93.19 190 CYS A O 1
ATOM 1493 N N . PHE A 1 191 ? -3.274 8.929 4.547 1.00 92.88 191 PHE A N 1
ATOM 1494 C CA . PHE A 1 191 ? -4.517 8.363 5.066 1.00 92.88 191 PHE A CA 1
ATOM 1495 C C . PHE A 1 191 ? -4.319 7.642 6.402 1.00 92.88 191 PHE A C 1
ATOM 1497 O O . PHE A 1 191 ? -5.148 7.781 7.308 1.00 92.88 191 PHE A O 1
ATOM 1504 N N . ASN A 1 192 ? -3.190 6.954 6.582 1.00 89.75 192 ASN A N 1
ATOM 1505 C CA . ASN A 1 192 ? -2.813 6.386 7.871 1.00 89.75 192 ASN A CA 1
ATOM 1506 C C . ASN A 1 192 ? -2.631 7.484 8.935 1.00 89.75 192 ASN A C 1
ATOM 1508 O O . ASN A 1 192 ? -3.210 7.388 10.019 1.00 89.75 192 ASN A O 1
ATOM 1512 N N . SER A 1 193 ? -1.919 8.577 8.635 1.00 91.00 193 SER A N 1
ATOM 1513 C CA . SER A 1 193 ? -1.786 9.724 9.549 1.00 91.00 193 SER A CA 1
ATOM 1514 C C . SER A 1 193 ? -3.130 10.369 9.903 1.00 91.00 193 SER A C 1
ATOM 1516 O O . SER A 1 193 ? -3.379 10.651 11.076 1.00 91.00 193 SER A O 1
ATOM 1518 N N . VAL A 1 194 ? -4.026 10.556 8.929 1.00 91.00 194 VAL A N 1
ATOM 1519 C CA . VAL A 1 194 ? -5.389 11.067 9.158 1.00 91.00 194 VAL A CA 1
ATOM 1520 C C . VAL A 1 194 ? -6.182 10.111 10.051 1.00 91.00 194 VAL A C 1
ATOM 1522 O O . VAL A 1 194 ? -6.856 10.541 10.992 1.00 91.00 194 VAL A O 1
ATOM 1525 N N . THR A 1 195 ? -6.057 8.804 9.829 1.00 89.50 195 THR A N 1
ATOM 1526 C CA . THR A 1 195 ? -6.687 7.779 10.669 1.00 89.50 195 THR A CA 1
ATOM 1527 C C . THR A 1 195 ? -6.183 7.865 12.113 1.00 89.50 195 THR A C 1
ATOM 1529 O O . THR A 1 195 ? -6.975 7.844 13.054 1.00 89.50 195 THR A O 1
ATOM 1532 N N . TYR A 1 196 ? -4.884 8.074 12.330 1.00 85.88 196 TYR A N 1
ATOM 1533 C CA . TYR A 1 196 ? -4.347 8.309 13.672 1.00 85.88 196 TYR A CA 1
ATOM 1534 C C . TYR A 1 196 ? -4.830 9.620 14.293 1.00 85.88 196 TYR A C 1
ATOM 1536 O O . TYR A 1 196 ? -5.220 9.642 15.464 1.00 85.88 196 TYR A O 1
ATOM 1544 N N . ALA A 1 197 ? -4.838 10.707 13.522 1.00 87.62 197 ALA A N 1
ATOM 1545 C CA . ALA A 1 197 ? -5.279 12.015 13.988 1.00 87.62 197 ALA A CA 1
ATOM 1546 C C . ALA A 1 197 ? -6.744 11.973 14.449 1.00 87.62 197 ALA A C 1
ATOM 1548 O O . ALA A 1 197 ? -7.046 12.393 15.569 1.00 87.62 197 ALA A O 1
ATOM 1549 N N . T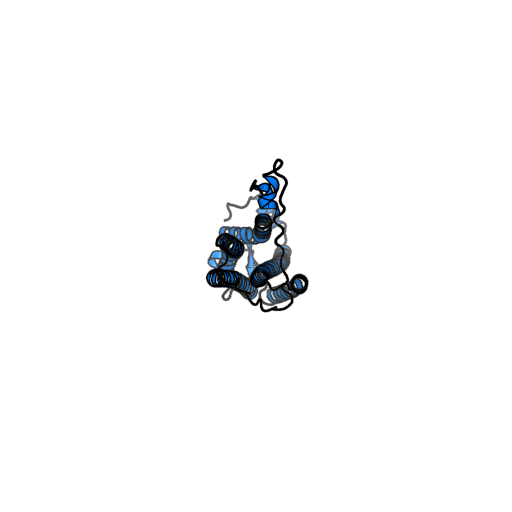HR A 1 198 ? -7.630 11.377 13.645 1.00 84.88 198 THR A N 1
ATOM 1550 C CA . THR A 1 198 ? -9.059 11.204 13.966 1.00 84.88 198 THR A CA 1
ATOM 1551 C C . THR A 1 198 ? -9.289 10.283 15.166 1.00 84.88 198 THR A C 1
ATOM 1553 O O . THR A 1 198 ? -10.242 10.464 15.929 1.00 84.88 198 THR A O 1
ATOM 1556 N N . GLN A 1 199 ? -8.408 9.306 15.391 1.00 84.12 199 GLN A N 1
ATOM 1557 C CA . GLN A 1 199 ? -8.502 8.407 16.540 1.00 84.12 199 GLN A CA 1
ATOM 1558 C C . GLN A 1 199 ? -7.905 8.966 17.830 1.00 84.12 199 GLN A C 1
ATOM 1560 O O . GLN A 1 199 ? -8.281 8.492 18.916 1.00 84.12 199 GLN A O 1
ATOM 1565 N N . SER A 1 200 ? -7.005 9.945 17.721 1.00 84.50 200 SER A N 1
ATOM 1566 C CA . SER A 1 200 ? -6.351 10.588 18.853 1.00 84.50 200 SER A CA 1
ATOM 1567 C C . SER A 1 200 ? -7.381 11.199 19.811 1.00 84.50 200 SER A C 1
ATOM 1569 O O . SER A 1 200 ? -8.443 11.686 19.419 1.00 84.50 200 SER A O 1
ATOM 1571 N N . ARG A 1 201 ? -7.088 11.174 21.118 1.00 71.25 201 ARG A N 1
ATOM 1572 C CA . ARG A 1 201 ? -7.971 11.791 22.126 1.00 71.25 201 ARG A CA 1
ATOM 1573 C C . ARG A 1 201 ? -8.089 13.307 21.936 1.00 71.25 201 ARG A C 1
ATOM 1575 O O . ARG A 1 201 ? -9.100 13.876 22.332 1.00 71.25 201 ARG A O 1
ATOM 1582 N N . TYR A 1 202 ? -7.095 13.928 21.305 1.00 70.31 202 TYR A N 1
ATOM 1583 C CA . TYR A 1 202 ? -7.044 15.365 21.051 1.00 70.31 202 TYR A CA 1
ATOM 1584 C C . TYR A 1 202 ? -8.099 15.833 20.050 1.00 70.31 202 TYR A C 1
ATOM 1586 O O . TYR A 1 202 ? -8.646 16.916 20.234 1.00 70.31 202 TYR A O 1
ATOM 1594 N N . ALA A 1 203 ? -8.480 14.997 19.078 1.00 69.38 203 ALA A N 1
ATOM 1595 C CA . ALA A 1 203 ? -9.558 15.331 18.146 1.00 69.38 203 ALA A CA 1
ATOM 1596 C C . ALA A 1 203 ? -10.877 15.661 18.872 1.00 69.38 203 ALA A C 1
ATOM 1598 O O . ALA A 1 203 ? -11.577 16.588 18.482 1.00 69.38 203 ALA A O 1
ATOM 1599 N N . ARG A 1 204 ? -11.169 14.973 19.986 1.00 67.06 204 ARG A N 1
ATOM 1600 C CA . ARG A 1 204 ? -12.363 15.240 20.809 1.00 67.06 204 ARG A CA 1
ATOM 1601 C C . ARG A 1 204 ? -12.297 16.541 21.597 1.00 67.06 204 ARG A C 1
ATOM 1603 O O . ARG A 1 204 ? -13.323 17.145 21.875 1.00 67.06 204 ARG A O 1
ATOM 1610 N N . VAL A 1 205 ? -11.092 16.952 21.986 1.00 72.75 205 VAL A N 1
ATOM 1611 C CA . VAL A 1 205 ? -10.883 18.222 22.692 1.00 72.75 205 VAL A CA 1
ATOM 1612 C C . VAL A 1 205 ? -11.101 19.390 21.730 1.00 72.75 205 VAL A C 1
ATOM 1614 O O . VAL A 1 205 ? -11.691 20.394 22.113 1.00 72.75 205 VAL A O 1
ATOM 1617 N N . LEU A 1 206 ? -10.668 19.237 20.475 1.00 73.62 206 LEU A N 1
ATOM 1618 C CA . LEU A 1 206 ? -10.824 20.252 19.433 1.00 73.62 206 LEU A CA 1
ATOM 1619 C C . LEU A 1 206 ? -12.252 20.337 18.884 1.00 73.62 206 LEU A C 1
ATOM 1621 O O . LEU A 1 206 ? -12.687 21.424 18.522 1.00 73.62 206 LEU A O 1
ATOM 1625 N N . SER A 1 207 ? -13.005 19.233 18.860 1.00 75.00 207 SER A N 1
ATOM 1626 C CA . SER A 1 207 ? -14.387 19.222 18.361 1.00 75.00 207 SER A CA 1
ATOM 1627 C C . SER A 1 207 ? -15.401 19.900 19.291 1.00 75.00 207 SER A C 1
ATOM 1629 O O . SER A 1 207 ? -16.596 19.844 19.018 1.00 75.00 207 SER A O 1
ATOM 1631 N N . GLY A 1 208 ? -14.960 20.508 20.399 1.00 64.12 208 GLY A N 1
ATOM 1632 C CA . GLY A 1 208 ? -15.847 21.218 21.321 1.00 64.12 208 GLY A CA 1
ATOM 1633 C C . GLY A 1 208 ? -16.859 20.312 22.027 1.00 64.12 208 GLY A C 1
ATOM 1634 O O . GLY A 1 208 ? -17.801 20.820 22.634 1.00 64.12 208 GLY A O 1
ATOM 1635 N N . GLU A 1 209 ? -16.673 18.983 21.984 1.00 69.81 209 GLU A N 1
ATOM 1636 C CA . GLU A 1 209 ? -17.432 18.070 22.835 1.00 69.81 209 GLU A CA 1
ATOM 1637 C C . GLU A 1 209 ? -17.085 18.448 24.272 1.00 69.81 209 GLU A C 1
ATOM 1639 O O . GLU A 1 209 ? -15.964 18.228 24.739 1.00 69.81 209 GLU A O 1
ATOM 1644 N N . SER A 1 210 ? -18.038 19.090 24.948 1.00 56.50 210 SER A N 1
ATOM 1645 C CA . SER A 1 210 ? -17.925 19.456 26.350 1.00 56.50 210 SER A CA 1
ATOM 1646 C C . SER A 1 210 ? -17.654 18.181 27.141 1.00 56.50 210 SER A C 1
ATOM 1648 O O . SER A 1 210 ? -18.546 17.399 27.462 1.00 56.50 210 SER A O 1
ATOM 1650 N N . SER A 1 211 ? -16.376 17.909 27.422 1.00 57.50 211 SER A N 1
ATOM 1651 C CA . SER A 1 211 ? -16.039 16.858 28.365 1.00 57.50 211 SER A CA 1
ATOM 1652 C C . SER A 1 211 ? -16.788 17.231 29.635 1.00 57.50 211 SER A C 1
ATOM 1654 O O . SER A 1 211 ? -16.587 18.340 30.132 1.00 57.50 211 SER A O 1
ATOM 1656 N N . ILE A 1 212 ? -17.643 16.341 30.133 1.00 57.03 212 ILE A N 1
ATOM 1657 C CA . ILE A 1 212 ? -18.481 16.534 31.332 1.00 57.03 212 ILE A CA 1
ATOM 1658 C C . ILE A 1 212 ? -17.663 17.095 32.522 1.00 57.03 212 ILE A C 1
ATOM 1660 O O . ILE A 1 212 ? -18.194 17.753 33.406 1.00 57.03 212 ILE A O 1
ATOM 1664 N N . ILE A 1 213 ? -16.337 16.933 32.482 1.00 56.56 213 ILE A N 1
ATOM 1665 C CA . ILE A 1 213 ? -15.339 17.485 33.403 1.00 56.56 213 ILE A CA 1
ATOM 1666 C C . ILE A 1 213 ? -15.271 19.032 33.424 1.00 56.56 213 ILE A C 1
ATOM 1668 O O . ILE A 1 213 ? -14.885 19.592 34.443 1.00 56.56 213 ILE A O 1
ATOM 1672 N N . ARG A 1 214 ? -15.631 19.752 32.351 1.00 54.50 214 ARG A N 1
ATOM 1673 C CA . ARG A 1 214 ? -15.426 21.216 32.243 1.00 54.50 214 ARG A CA 1
ATOM 1674 C C . ARG A 1 214 ? -16.695 22.054 32.443 1.00 54.50 214 ARG A C 1
ATOM 1676 O O . ARG A 1 214 ? -16.619 23.275 32.405 1.00 54.50 214 ARG A O 1
ATOM 1683 N N . GLY A 1 215 ? -17.847 21.412 32.639 1.00 54.00 215 GLY A N 1
ATOM 1684 C CA . GLY A 1 215 ? -19.158 22.067 32.615 1.00 54.00 215 GLY A CA 1
ATOM 1685 C C . GLY A 1 215 ? -19.658 22.655 33.934 1.00 54.00 215 GLY A C 1
ATOM 1686 O O . GLY A 1 215 ? -20.742 23.221 33.930 1.00 54.00 215 GLY A O 1
ATOM 1687 N N . ASN A 1 216 ? -18.933 22.540 35.053 1.00 53.72 216 ASN A N 1
ATOM 1688 C CA . ASN A 1 216 ? -19.441 23.061 36.326 1.00 53.72 216 ASN A CA 1
ATOM 1689 C C . ASN A 1 216 ? -18.361 23.753 37.162 1.00 53.72 216 ASN A C 1
ATOM 1691 O O . ASN A 1 216 ? -17.911 23.250 38.186 1.00 53.72 216 ASN A O 1
ATOM 1695 N N . SER A 1 217 ? -17.967 24.953 36.733 1.00 59.50 217 SER A N 1
ATOM 1696 C CA . SER A 1 217 ? -17.116 25.857 37.524 1.00 59.50 217 SER A CA 1
ATOM 1697 C C . SER A 1 217 ? -17.845 26.498 38.721 1.00 59.50 217 SER A C 1
ATOM 1699 O O . SER A 1 217 ? -17.259 27.341 39.390 1.00 59.50 217 SER A O 1
ATOM 1701 N N . GLY A 1 218 ? -19.105 26.127 38.997 1.00 64.38 218 GLY A N 1
ATOM 1702 C CA . GLY A 1 218 ? -19.909 26.675 40.100 1.00 64.38 218 GLY A CA 1
ATOM 1703 C C . GLY A 1 218 ? -20.456 25.653 41.104 1.00 64.38 218 GLY A C 1
ATOM 1704 O O . GLY A 1 218 ? -20.914 26.053 42.169 1.00 64.38 218 GLY A O 1
ATOM 1705 N N . SER A 1 219 ? -20.393 24.348 40.819 1.00 58.78 219 SER A N 1
ATOM 1706 C CA . SER A 1 219 ? -20.773 23.308 41.784 1.00 58.78 219 SER A CA 1
ATOM 1707 C C . SER A 1 219 ? -19.520 22.598 42.274 1.00 58.78 219 SER A C 1
ATOM 1709 O O . SER A 1 219 ? -18.756 22.093 41.451 1.00 58.78 219 SER A O 1
ATOM 1711 N N . THR A 1 220 ? -19.329 22.515 43.587 1.00 63.22 220 THR A N 1
ATOM 1712 C CA . THR A 1 220 ? -18.361 21.635 44.253 1.00 63.22 220 THR A CA 1
ATOM 1713 C C . THR A 1 220 ? -18.331 20.284 43.539 1.00 63.22 220 THR A C 1
ATOM 1715 O O . THR A 1 220 ? -19.299 19.527 43.569 1.00 63.22 220 THR A O 1
ATOM 1718 N N . VAL A 1 221 ? -17.250 20.028 42.800 1.00 53.41 221 VAL A N 1
ATOM 1719 C CA . VAL A 1 221 ? -17.119 18.856 41.934 1.00 53.41 221 VAL A CA 1
ATOM 1720 C C . VAL A 1 221 ? -17.046 17.627 42.831 1.00 53.41 221 VAL A C 1
ATOM 1722 O O . VAL A 1 221 ? -15.981 17.268 43.332 1.00 53.41 221 VAL A O 1
ATOM 1725 N N . VAL A 1 222 ? -18.190 16.975 43.038 1.00 57.41 222 VAL A N 1
ATOM 1726 C CA . VAL A 1 222 ? -18.252 15.610 43.556 1.00 57.41 222 VAL A CA 1
ATOM 1727 C C . VAL A 1 222 ? -17.602 14.744 42.488 1.00 57.41 222 VAL A C 1
ATOM 1729 O O . VAL A 1 222 ? -18.227 14.355 41.504 1.00 57.41 222 VAL A O 1
ATOM 1732 N N . ARG A 1 223 ? -16.294 14.521 42.628 1.00 55.44 223 ARG A N 1
ATOM 1733 C CA . ARG A 1 223 ? -15.543 13.566 41.817 1.00 55.44 223 ARG A CA 1
ATOM 1734 C C . ARG A 1 223 ? -16.264 12.227 41.988 1.00 55.44 223 ARG A C 1
ATOM 1736 O O . ARG A 1 223 ? -16.296 11.747 43.118 1.00 55.44 223 ARG A O 1
ATOM 1743 N N . PRO A 1 224 ? -16.857 11.625 40.941 1.00 56.25 224 PRO A N 1
ATOM 1744 C CA . PRO A 1 224 ? -17.424 10.294 41.068 1.00 56.25 224 PRO A CA 1
ATOM 1745 C C . PRO A 1 224 ? -16.266 9.335 41.348 1.00 56.25 224 PRO A C 1
ATOM 1747 O O . PRO A 1 224 ? -15.550 8.894 40.448 1.00 56.25 224 PRO A O 1
ATOM 1750 N N . SER A 1 225 ? -16.015 9.086 42.630 1.00 56.09 225 SER A N 1
ATOM 1751 C CA . SER A 1 225 ? -15.151 8.021 43.092 1.00 56.09 225 SER A CA 1
ATOM 1752 C C . SER A 1 225 ? -15.943 6.740 42.910 1.00 56.09 225 SER A C 1
ATOM 1754 O O . SER A 1 225 ? -16.745 6.359 43.759 1.00 56.09 225 SER A O 1
ATOM 1756 N N . PHE A 1 226 ? -15.742 6.081 41.775 1.00 55.03 226 PHE A N 1
ATOM 1757 C CA . PHE A 1 226 ? -16.070 4.670 41.691 1.00 55.03 226 PHE A CA 1
ATOM 1758 C C . PHE A 1 226 ? -15.085 3.975 42.617 1.00 55.03 226 PHE A C 1
ATOM 1760 O O . PHE A 1 226 ? -13.911 3.817 42.280 1.00 55.03 226 PHE A O 1
ATOM 1767 N N . ASN A 1 227 ? -15.547 3.651 43.822 1.00 44.75 227 ASN A N 1
ATOM 1768 C CA . ASN A 1 227 ? -14.833 2.734 44.682 1.00 44.75 227 ASN A CA 1
ATOM 1769 C C . ASN A 1 227 ? -14.899 1.392 43.951 1.00 44.75 227 ASN A C 1
ATOM 1771 O O . ASN A 1 227 ? -15.911 0.695 43.990 1.00 44.75 227 ASN A O 1
ATOM 1775 N N . VAL A 1 228 ? -13.873 1.106 43.148 1.00 40.47 228 VAL A N 1
ATOM 1776 C CA . VAL A 1 228 ? -13.689 -0.209 42.548 1.00 40.47 228 VAL A CA 1
ATOM 1777 C C . VAL A 1 228 ? -13.306 -1.084 43.724 1.00 40.47 228 VAL A C 1
ATOM 1779 O O . VAL A 1 228 ? -12.130 -1.215 44.051 1.00 40.47 228 VAL A O 1
ATOM 1782 N N . GLY A 1 229 ? -14.324 -1.582 44.424 1.00 40.88 229 GLY A N 1
ATOM 1783 C CA . GLY A 1 229 ? -14.150 -2.614 45.418 1.00 40.88 229 GLY A CA 1
ATOM 1784 C C . GLY A 1 229 ? -13.504 -3.781 44.697 1.00 40.88 229 GLY A C 1
ATOM 1785 O O . GLY A 1 229 ? -14.177 -4.551 44.015 1.00 40.88 229 GLY A O 1
ATOM 1786 N N . PHE A 1 230 ? -12.183 -3.889 44.802 1.00 43.12 230 PHE A N 1
ATOM 1787 C CA . PHE A 1 230 ? -11.528 -5.175 44.708 1.00 43.12 230 PHE A CA 1
ATOM 1788 C C . PHE A 1 230 ? -12.109 -5.932 45.878 1.00 43.12 230 PHE A C 1
ATOM 1790 O O . PHE A 1 230 ? -11.640 -5.718 46.980 1.00 43.12 230 PHE A O 1
ATOM 1797 N N . CYS A 1 231 ? -13.202 -6.661 45.663 1.00 44.03 231 CYS A N 1
ATOM 1798 C CA . CYS A 1 231 ? -13.789 -7.535 46.660 1.00 44.03 231 CYS A CA 1
ATOM 1799 C C . CYS A 1 231 ? -12.750 -8.637 46.886 1.00 44.03 231 CYS A C 1
ATOM 1801 O O . CYS A 1 231 ? -12.606 -9.510 46.021 1.00 44.03 231 CYS A O 1
ATOM 1803 N N . PRO A 1 232 ? -11.923 -8.559 47.945 1.00 54.06 232 PRO A N 1
ATOM 1804 C CA . PRO A 1 232 ? -11.005 -9.624 48.252 1.00 54.06 232 PRO A CA 1
ATOM 1805 C C . PRO A 1 232 ? -11.830 -10.562 49.119 1.00 54.06 232 PRO A C 1
ATOM 1807 O O . PRO A 1 232 ? -12.119 -10.244 50.263 1.00 54.06 232 PRO A O 1
ATOM 1810 N N . VAL A 1 233 ? -12.184 -11.717 48.566 1.00 53.81 233 VAL A N 1
ATOM 1811 C CA . VAL A 1 233 ? -12.907 -12.779 49.273 1.00 53.81 233 VAL A CA 1
ATOM 1812 C C . VAL A 1 233 ? -14.423 -12.568 49.307 1.00 53.81 233 VAL A C 1
ATOM 1814 O O . VAL A 1 233 ? -14.955 -11.538 49.707 1.00 53.81 233 VAL A O 1
ATOM 1817 N N . ALA A 1 234 ? -15.113 -13.607 48.845 1.00 53.62 234 ALA A N 1
ATOM 1818 C CA . ALA A 1 234 ? -16.525 -13.823 49.068 1.00 53.62 234 ALA A CA 1
ATOM 1819 C C . ALA A 1 234 ? -16.762 -14.030 50.571 1.00 53.62 234 ALA A C 1
ATOM 1821 O O . ALA A 1 234 ? -16.740 -15.160 51.050 1.00 53.62 234 ALA A O 1
ATOM 1822 N N . GLU A 1 235 ? -16.956 -12.950 51.321 1.00 53.53 235 GLU A N 1
ATOM 1823 C CA . GLU A 1 235 ? -17.674 -13.054 52.585 1.00 53.53 235 GLU A CA 1
ATOM 1824 C C . GLU A 1 235 ? -19.168 -13.099 52.276 1.00 53.53 235 GLU A C 1
ATOM 1826 O O . GLU A 1 235 ? -19.759 -12.194 51.683 1.00 53.53 235 GLU A O 1
ATOM 1831 N N . MET A 1 236 ? -19.740 -14.249 52.614 1.00 50.75 236 MET A N 1
ATOM 1832 C CA . MET A 1 236 ? -21.156 -14.553 52.577 1.00 50.75 236 MET A CA 1
ATOM 1833 C C . MET A 1 236 ? -21.856 -13.590 53.546 1.00 50.75 236 MET A C 1
ATOM 1835 O O . MET A 1 236 ? -21.753 -13.744 54.757 1.00 50.75 236 MET A O 1
ATOM 1839 N N . PHE A 1 237 ? -22.516 -12.559 53.015 1.00 47.91 237 PHE A N 1
ATOM 1840 C CA . PHE A 1 237 ? -23.395 -11.699 53.805 1.00 47.91 237 PHE A CA 1
ATOM 1841 C C . PHE A 1 237 ? -24.645 -12.503 54.174 1.00 47.91 237 PHE A C 1
ATOM 1843 O O . PHE A 1 237 ? -25.539 -12.693 53.348 1.00 47.91 237 PHE A O 1
ATOM 1850 N N . GLU A 1 238 ? -24.682 -12.999 55.407 1.00 59.09 238 GLU A N 1
ATOM 1851 C CA . GLU A 1 238 ? -25.905 -13.459 56.053 1.00 59.09 238 GLU A CA 1
ATOM 1852 C C . GLU A 1 238 ? -26.769 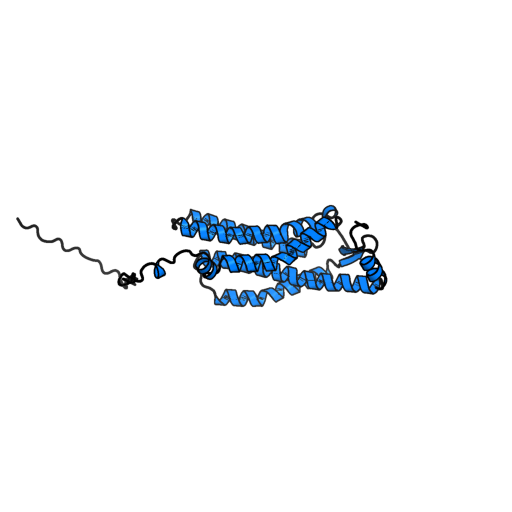-12.225 56.345 1.00 59.09 238 GLU A C 1
ATOM 1854 O O . GLU A 1 238 ? -26.345 -11.282 57.016 1.00 59.09 238 GLU A O 1
ATOM 1859 N N . ILE A 1 239 ? -27.950 -12.179 55.729 1.00 57.84 239 ILE A N 1
ATOM 1860 C CA . ILE A 1 239 ? -28.922 -11.109 55.941 1.00 57.84 239 ILE A CA 1
ATOM 1861 C C . ILE A 1 239 ? -29.631 -11.429 57.251 1.00 57.84 239 ILE A C 1
ATOM 1863 O O . ILE A 1 239 ? -30.557 -12.238 57.266 1.00 57.84 239 ILE A O 1
ATOM 1867 N N . ASP A 1 240 ? -29.201 -10.786 58.333 1.00 62.94 240 ASP A N 1
ATOM 1868 C CA . ASP A 1 240 ? -29.973 -10.744 59.571 1.00 62.94 240 ASP A CA 1
ATOM 1869 C C . ASP A 1 240 ? -31.286 -10.002 59.280 1.00 62.94 240 ASP A C 1
ATOM 1871 O O . ASP A 1 240 ? -31.310 -8.788 59.040 1.00 62.94 240 ASP A O 1
ATOM 1875 N N . GLN A 1 241 ? -32.389 -10.750 59.217 1.00 70.81 241 GLN A N 1
ATOM 1876 C CA . GLN A 1 241 ? -33.723 -10.166 59.147 1.00 70.81 241 GLN A CA 1
ATOM 1877 C C . GLN A 1 241 ? -34.035 -9.506 60.496 1.00 70.81 241 GLN A C 1
ATOM 1879 O O . GLN A 1 241 ? -33.890 -10.153 61.536 1.00 70.81 241 GLN A O 1
ATOM 1884 N N . PRO A 1 242 ? -34.466 -8.232 60.516 1.00 62.38 242 PRO A N 1
ATOM 1885 C CA . PRO A 1 242 ? -34.888 -7.602 61.755 1.00 62.38 242 PRO A CA 1
ATOM 1886 C C . PRO A 1 242 ? -36.098 -8.357 62.326 1.00 62.38 242 PRO A C 1
ATOM 1888 O O . PRO A 1 242 ? -36.974 -8.759 61.557 1.00 62.38 242 PRO A O 1
ATOM 1891 N N . PRO A 1 243 ? -36.158 -8.557 63.654 1.00 65.81 243 PRO A N 1
ATOM 1892 C CA . PRO A 1 243 ? -37.268 -9.254 64.280 1.00 65.81 243 PRO A CA 1
ATOM 1893 C C . PRO A 1 243 ? -38.560 -8.466 64.063 1.00 65.81 243 PRO A C 1
ATOM 1895 O O . PRO A 1 243 ? -38.632 -7.273 64.370 1.00 65.81 243 PRO A O 1
ATOM 1898 N N . ASP A 1 244 ? -39.569 -9.157 63.536 1.00 67.69 244 ASP A N 1
ATOM 1899 C CA . ASP A 1 244 ? -40.927 -8.650 63.413 1.00 67.69 244 ASP A CA 1
ATOM 1900 C C . ASP A 1 244 ? -41.429 -8.221 64.796 1.00 67.69 244 ASP A C 1
ATOM 1902 O O . ASP A 1 244 ? -41.568 -9.024 65.721 1.00 67.69 244 ASP A O 1
ATOM 1906 N N . SER A 1 245 ? -41.679 -6.924 64.945 1.00 65.06 245 SER A N 1
ATOM 1907 C CA . SER A 1 245 ? -42.337 -6.363 66.115 1.00 65.06 245 SER A CA 1
ATOM 1908 C C . SER A 1 245 ? -43.845 -6.593 65.997 1.00 65.06 245 SER A C 1
ATOM 1910 O O . SER A 1 245 ? -44.528 -5.851 65.285 1.00 65.06 245 SER A O 1
ATOM 1912 N N . SER A 1 246 ? -44.347 -7.605 66.703 1.00 69.12 246 SER A N 1
ATOM 1913 C CA . SER A 1 246 ? -45.765 -7.786 67.044 1.00 69.12 246 SER A CA 1
ATOM 1914 C C . SER A 1 246 ? -45.970 -7.676 68.546 1.00 69.12 246 SER A C 1
ATOM 1916 O O . SER A 1 246 ? -45.210 -8.369 69.262 1.00 69.12 246 SER A O 1
#

Radius of gyration: 27.32 Å; chains: 1; bounding box: 67×41×94 Å

Foldseek 3Di:
DVVPDDVVVVVVVVVDDQVRVFVCLQVVVLVVQLVLQLLLQVLLLVLVVLLCVLVVNPPVVVSVVSNVVSSPVSNVLSVVQCVPFNWGQDPVLRHIFTPDDDQWNTPSSLVSLVVSLCSLVVSLVSLLVSLVVDPDDVVVSVVSNVLSVLSNVLSCQLCVLVNVLGRDVVLVSPVVSVVNNVVSVVCSVVSVVVSCVCVDPVVCVVVPVPPVVNPPPPDPDPPPPPPPPPPPDPDPDDDDDDDDDD

pLDDT: mean 86.08, std 15.16, range [40.47, 98.44]